Protein AF-0000000069766311 (afdb_homodimer)

Radius of gyration: 28.1 Å; Cα contacts (8 Å, |Δi|>4): 696; chains: 2; bounding box: 109×69×46 Å

Nearest PDB structures (foldseek):
  9bca-assembly2_B  TM=8.579E-01  e=1.450E-07  Homo sapiens
  9bc9-assembly1_A  TM=8.571E-01  e=2.216E-07  Homo sapiens
  8ebm-assembly1_A  TM=8.569E-01  e=2.463E-07  Homo sapiens
  6do3-assembly2_B  TM=7.496E-01  e=7.678E-08  Homo sapiens
  8sge-assembly2_B  TM=7.439E-01  e=4.905E-07  Homo sapiens

Secondary structure (DSSP, 8-state):
-EEETTEEEEE--EETTEE---EEEEETTTTEEEEE--EE-PPPS-BS-EEEEETTEEEEE--EETTEE---EEEEETTTTEEEEE--SS-PPPP-BS-EEEEEEE-------------------------------------------EEEEEEE--B-TTSPBP--EEEEEE-/-EEETTEEEEE--EETTEE---EEEEETTTTEEEE---EE-PPPS-BS-EEEEETTEEEEE--EETTEE---EEEEETTTTEEEEE--SS-PPPP-BS-EEEEEEE-------------------------------------------EEEEEEE--B-TTSPBP--EEEEEE-

Foldseek 3Di:
DEDDPQKDKDAWADDDQDIGGWIWMAGPVVGDIDTDDAAEDGDDGFHQWDWDDDDQKIKIAWGADPVKIGQWMWIARNVRRYIDTDDDDPDGDDGFGPKDKDKDFAQPPPPPPPPPCPVPPPPPVPDPPPDDDDPPPPPPPPPPVVSVTWMKMKIAWGAMPVGRIDGDIDIDTDD/DEDDPQKDKDAWADDDQDIGGWIWMAGPVVRDIDTDDAAEDGDDGFHQWDWDDDDQKIKIAWGADPVKIGQWMWIARNVRRYIDTDDDDPDGDDGFGPKDKDKDFAQPPPPPPPPPCPVPPPVPPDDPPPPDDDPPPPPPPPPPVVSVTWMKMKIAWGAMPVGRIDGDIDIDTDD

Sequence (350 aa):
MVAVGTKLFIHGGLAGDKFYDDLYYIDISDMKWQKLSPSGTAPTGCAAHSAVAVGKHLYVFGGMTPTGALDTMYQYHIEKQHWTLLKFDTFLPAGRLDHSMCIIPWPVMCTSEKEDSNSVDLNCDTEKRDSSDKGVIQGGDSHEESQTDSLLCFVFGGMNTEGEIYNDCIVTVVDMVAVGTKLFIHGGLAGDKFYDDLYYIDISDMKWQKLSPSGTAPTGCAAHSAVAVGKHLYVFGGMTPTGALDTMYQYHIEKQHWTLLKFDTFLPAGRLDHSMCIIPWPVMCTSEKEDSNSVDLNCDTEKRDSSDKGVIQGGDSHEESQTDSLLCFVFGGMNTEGEIYNDCIVTVVD

Structure (mmCIF, N/CA/C/O backbone):
data_AF-0000000069766311-model_v1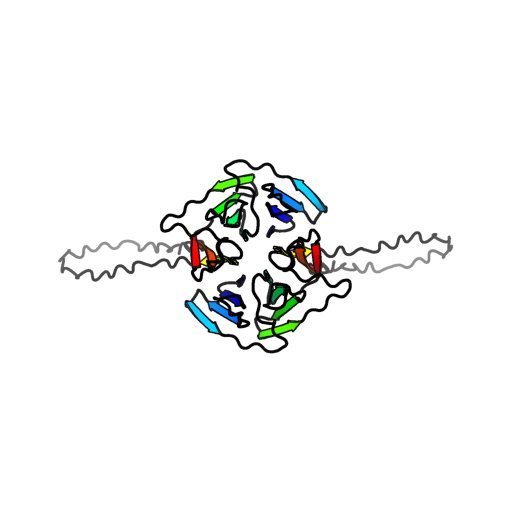
#
loop_
_entity.id
_entity.type
_entity.pdbx_description
1 polymer 'Rab9 effector protein with kelch motifs'
#
loop_
_atom_site.group_PDB
_atom_site.id
_atom_site.type_symbol
_atom_site.label_atom_id
_atom_site.label_alt_id
_atom_site.label_comp_id
_atom_site.label_asym_id
_atom_site.label_entity_id
_atom_site.label_seq_id
_atom_site.pdbx_PDB_ins_code
_atom_site.Cartn_x
_atom_site.Cartn_y
_atom_site.Cartn_z
_atom_site.occupancy
_atom_site.B_iso_or_equiv
_atom_site.auth_seq_id
_atom_site.auth_comp_id
_atom_site.auth_asym_id
_atom_site.auth_atom_id
_atom_site.pdbx_PDB_model_num
ATOM 1 N N . MET A 1 1 ? -3.541 1.42 -6.625 1 97.5 1 MET A N 1
ATOM 2 C CA . MET A 1 1 ? -4.383 2.535 -6.199 1 97.5 1 MET A CA 1
ATOM 3 C C . MET A 1 1 ? -3.756 3.27 -5.02 1 97.5 1 MET A C 1
ATOM 5 O O . MET A 1 1 ? -3.277 2.641 -4.074 1 97.5 1 MET A O 1
ATOM 9 N N . VAL A 1 2 ? -3.766 4.629 -5.074 1 97.75 2 VAL A N 1
ATOM 10 C CA . VAL A 1 2 ? -3.219 5.438 -3.99 1 97.75 2 VAL A CA 1
ATOM 11 C C . VAL A 1 2 ? -4.078 6.684 -3.789 1 97.75 2 VAL A C 1
ATOM 13 O O . VAL A 1 2 ? -4.672 7.199 -4.742 1 97.75 2 VAL A O 1
ATOM 16 N N . ALA A 1 3 ? -4.07 7.113 -2.57 1 97.06 3 ALA A N 1
ATOM 17 C CA . ALA A 1 3 ? -4.805 8.336 -2.23 1 97.06 3 ALA A CA 1
ATOM 18 C C . ALA A 1 3 ? -3.867 9.531 -2.158 1 97.06 3 ALA A C 1
ATOM 20 O O . ALA A 1 3 ? -2.771 9.445 -1.598 1 97.06 3 ALA A O 1
ATOM 21 N N . VAL A 1 4 ? -4.27 10.625 -2.711 1 96.56 4 VAL A N 1
ATOM 22 C CA . VAL A 1 4 ? -3.598 11.922 -2.609 1 96.56 4 VAL A CA 1
ATOM 23 C C . VAL A 1 4 ? -4.633 13.023 -2.377 1 96.56 4 VAL A C 1
ATOM 25 O O . VAL A 1 4 ? -5.348 13.414 -3.301 1 96.56 4 VAL A O 1
ATOM 28 N N . GLY A 1 5 ? -4.629 13.539 -1.126 1 92.81 5 GLY A N 1
ATOM 29 C CA . GLY A 1 5 ? -5.691 14.477 -0.802 1 92.81 5 GLY A CA 1
ATOM 30 C C . GLY A 1 5 ? -7.082 13.883 -0.969 1 92.81 5 GLY A C 1
ATOM 31 O O . GLY A 1 5 ? -7.418 12.891 -0.323 1 92.81 5 GLY A O 1
ATOM 32 N N . THR A 1 6 ? -7.84 14.445 -1.895 1 92.81 6 THR A N 1
ATOM 33 C CA . THR A 1 6 ? -9.195 13.961 -2.127 1 92.81 6 THR A CA 1
ATOM 34 C C . THR A 1 6 ? -9.266 13.133 -3.406 1 92.81 6 THR A C 1
ATOM 36 O O . THR A 1 6 ? -10.359 12.852 -3.912 1 92.81 6 THR A O 1
ATOM 39 N N . LYS A 1 7 ? -8.102 12.797 -3.873 1 96.31 7 LYS A N 1
ATOM 40 C CA . LYS A 1 7 ? -8.086 12.039 -5.121 1 96.31 7 LYS A CA 1
ATOM 41 C C . LYS A 1 7 ? -7.578 10.617 -4.895 1 96.31 7 LYS A C 1
ATOM 43 O O . LYS A 1 7 ? -6.66 10.398 -4.102 1 96.31 7 LYS A O 1
ATOM 48 N N . LEU A 1 8 ? -8.195 9.719 -5.621 1 97.12 8 LEU A N 1
ATOM 49 C CA . LEU A 1 8 ? -7.707 8.352 -5.73 1 97.12 8 LEU A CA 1
ATOM 50 C C . LEU A 1 8 ? -7.141 8.086 -7.121 1 97.12 8 LEU A C 1
ATOM 52 O O . LEU A 1 8 ? -7.844 8.227 -8.125 1 97.12 8 LEU A O 1
ATOM 56 N N . PHE A 1 9 ? -5.852 7.746 -7.176 1 98.38 9 PHE A N 1
ATOM 57 C CA . PHE A 1 9 ? -5.203 7.406 -8.438 1 98.38 9 PHE A CA 1
ATOM 58 C C . PHE A 1 9 ? -5.156 5.898 -8.633 1 98.38 9 PHE A C 1
ATOM 60 O O . PHE A 1 9 ? -4.902 5.152 -7.688 1 98.38 9 PHE A O 1
ATOM 67 N N . ILE A 1 10 ? -5.375 5.461 -9.828 1 97.81 10 ILE A N 1
ATOM 68 C CA . ILE A 1 10 ? -5.316 4.043 -10.164 1 97.81 10 ILE A CA 1
ATOM 69 C C . ILE A 1 10 ? -4.504 3.852 -11.445 1 97.81 10 ILE A C 1
ATOM 71 O O . ILE A 1 10 ? -4.762 4.508 -12.453 1 97.81 10 ILE A O 1
ATOM 75 N N . HIS A 1 11 ? -3.598 3.014 -11.398 1 98.25 11 HIS A N 1
ATOM 76 C CA . HIS A 1 11 ? -2.803 2.672 -12.57 1 98.25 11 HIS A CA 1
ATOM 77 C C . HIS A 1 11 ? -2.842 1.172 -12.852 1 98.25 11 HIS A C 1
ATOM 79 O O . HIS A 1 11 ? -2.641 0.364 -11.938 1 98.25 11 HIS A O 1
ATOM 85 N N . GLY A 1 12 ? -3.107 0.828 -14.094 1 97.62 12 GLY A N 1
ATOM 86 C CA . GLY A 1 12 ? -2.855 -0.518 -14.578 1 97.62 12 GLY A CA 1
ATOM 87 C C . GLY A 1 12 ? -3.803 -1.551 -14 1 97.62 12 GLY A C 1
ATOM 88 O O . GLY A 1 12 ? -4.996 -1.285 -13.836 1 97.62 12 GLY A O 1
ATOM 89 N N . GLY A 1 13 ? -3.273 -2.719 -13.797 1 97.5 13 GLY A N 1
ATOM 90 C CA . GLY A 1 13 ? -4.055 -3.838 -13.297 1 97.5 13 GLY A CA 1
ATOM 91 C C . GLY A 1 13 ? -4.363 -4.875 -14.359 1 97.5 13 GLY A C 1
ATOM 92 O O . GLY A 1 13 ? -3.893 -4.766 -15.492 1 97.5 13 GLY A O 1
ATOM 93 N N . LEU A 1 14 ? -5.078 -5.82 -13.883 1 97.88 14 LEU A N 1
ATOM 94 C CA . LEU A 1 14 ? -5.434 -6.973 -14.703 1 97.88 14 LEU A CA 1
ATOM 95 C C . LEU A 1 14 ? -6.938 -7.223 -14.664 1 97.88 14 LEU A C 1
ATOM 97 O O . LEU A 1 14 ? -7.539 -7.242 -13.586 1 97.88 14 LEU A O 1
ATOM 101 N N . ALA A 1 15 ? -7.508 -7.336 -15.789 1 95.31 15 ALA A N 1
ATOM 102 C CA . ALA A 1 15 ? -8.891 -7.785 -15.953 1 95.31 15 ALA A CA 1
ATOM 103 C C . ALA A 1 15 ? -8.977 -8.914 -16.984 1 95.31 15 ALA A C 1
ATOM 105 O O . ALA A 1 15 ? -8.656 -8.719 -18.156 1 95.31 15 ALA A O 1
ATOM 106 N N . GLY A 1 16 ? -9.492 -10.016 -16.469 1 93.12 16 GLY A N 1
ATOM 107 C CA . GLY A 1 16 ? -9.359 -11.172 -17.344 1 93.12 16 GLY A CA 1
ATOM 108 C C . GLY A 1 16 ? -7.922 -11.484 -17.703 1 93.12 16 GLY A C 1
ATOM 109 O O . GLY A 1 16 ? -7.086 -11.703 -16.828 1 93.12 16 GLY A O 1
ATOM 110 N N . ASP A 1 17 ? -7.66 -11.445 -19 1 93.62 17 ASP A N 1
ATOM 111 C CA . ASP A 1 17 ? -6.297 -11.719 -19.453 1 93.62 17 ASP A CA 1
ATOM 112 C C . ASP A 1 17 ? -5.613 -10.453 -19.953 1 93.62 17 ASP A C 1
ATOM 114 O O . ASP A 1 17 ? -4.547 -10.516 -20.578 1 93.62 17 ASP A O 1
ATOM 118 N N . LYS A 1 18 ? -6.262 -9.352 -19.672 1 96.88 18 LYS A N 1
ATOM 119 C CA . LYS A 1 18 ? -5.746 -8.102 -20.234 1 96.88 18 LYS A CA 1
ATOM 120 C C . LYS A 1 18 ? -5.059 -7.262 -19.156 1 96.88 18 LYS A C 1
ATOM 122 O O . LYS A 1 18 ? -5.637 -7.004 -18.094 1 96.88 18 LYS A O 1
ATOM 127 N N . PHE A 1 19 ? -3.818 -6.824 -19.5 1 97.94 19 PHE A N 1
ATOM 128 C CA . PHE A 1 19 ? -3.076 -5.891 -18.656 1 97.94 19 PHE A CA 1
ATOM 129 C C . PHE A 1 19 ? -3.299 -4.457 -19.125 1 97.94 19 PHE A C 1
ATOM 131 O O . PHE A 1 19 ? -3.209 -4.16 -20.312 1 97.94 19 PHE A O 1
ATOM 138 N N . TYR A 1 20 ? -3.504 -3.559 -18.203 1 97.5 20 TYR A N 1
ATOM 139 C CA . TYR A 1 20 ? -3.766 -2.158 -18.516 1 97.5 20 TYR A CA 1
ATOM 140 C C . TYR A 1 20 ? -2.59 -1.277 -18.109 1 97.5 20 TYR A C 1
ATOM 142 O O . TYR A 1 20 ? -1.843 -1.617 -17.188 1 97.5 20 TYR A O 1
ATOM 150 N N . ASP A 1 21 ? -2.408 -0.201 -18.75 1 97.31 21 ASP A N 1
ATOM 151 C CA . ASP A 1 21 ? -1.331 0.736 -18.453 1 97.31 21 ASP A CA 1
ATOM 152 C C . ASP A 1 21 ? -1.876 2.145 -18.219 1 97.31 21 ASP A C 1
ATOM 154 O O . ASP A 1 21 ? -1.107 3.094 -18.062 1 97.31 21 ASP A O 1
ATOM 158 N N . ASP A 1 22 ? -3.189 2.314 -18.203 1 97.69 22 ASP A N 1
ATOM 159 C CA . ASP A 1 22 ? -3.803 3.635 -18.078 1 97.69 22 ASP A CA 1
ATOM 160 C C . ASP A 1 22 ? -3.684 4.164 -16.656 1 97.69 22 ASP A C 1
ATOM 162 O O . ASP A 1 22 ? -3.488 3.391 -15.719 1 97.69 22 ASP A O 1
ATOM 166 N N . LEU A 1 23 ? -3.725 5.461 -16.578 1 98.5 23 LEU A N 1
ATOM 167 C CA . LEU A 1 23 ? -3.764 6.188 -15.32 1 98.5 23 LEU A CA 1
ATOM 168 C C . LEU A 1 23 ? -5.039 7.016 -15.211 1 98.5 23 LEU A C 1
ATOM 170 O O . LEU A 1 23 ? -5.355 7.801 -16.109 1 98.5 23 LEU A O 1
ATOM 174 N N . TYR A 1 24 ? -5.754 6.777 -14.133 1 98.19 24 TYR A N 1
ATOM 175 C CA . TYR A 1 24 ? -6.98 7.512 -13.828 1 98.19 24 TYR A CA 1
ATOM 176 C C . TYR A 1 24 ? -6.902 8.148 -12.445 1 98.19 24 TYR A C 1
ATOM 178 O O . TYR A 1 24 ? -6.129 7.707 -11.594 1 98.19 24 TYR A O 1
ATOM 186 N N . TYR A 1 25 ? -7.629 9.109 -12.281 1 97.69 25 TYR A N 1
ATOM 187 C CA . TYR A 1 25 ? -7.973 9.461 -10.906 1 97.69 25 TYR A CA 1
ATOM 188 C C . TYR A 1 25 ? -9.453 9.805 -10.781 1 97.69 25 TYR A C 1
ATOM 190 O O . TYR A 1 25 ? -10.109 10.117 -11.781 1 97.69 25 TYR A O 1
ATOM 198 N N . ILE A 1 26 ? -9.984 9.664 -9.594 1 96.62 26 ILE A N 1
ATOM 199 C CA . ILE A 1 26 ? -11.297 10.18 -9.234 1 96.62 26 ILE A CA 1
ATOM 200 C C . ILE A 1 26 ? -11.172 11.141 -8.055 1 96.62 26 ILE A C 1
ATOM 202 O O . ILE A 1 26 ? -10.438 10.875 -7.102 1 96.62 26 ILE A O 1
ATOM 206 N N . ASP A 1 27 ? -11.812 12.32 -8.18 1 94.94 27 ASP A N 1
ATOM 207 C CA . ASP A 1 27 ? -11.906 13.266 -7.066 1 94.94 27 ASP A CA 1
ATOM 208 C C . ASP A 1 27 ? -13.188 13.039 -6.266 1 94.94 27 ASP A C 1
ATOM 210 O O . ASP A 1 27 ? -14.289 13.109 -6.816 1 94.94 27 ASP A O 1
ATOM 214 N N . ILE A 1 28 ? -13.039 12.789 -5.047 1 90.38 28 ILE A N 1
ATOM 215 C CA . ILE A 1 28 ? -14.203 12.414 -4.25 1 90.38 28 ILE A CA 1
ATOM 216 C C . ILE A 1 28 ? -15.109 13.625 -4.051 1 90.38 28 ILE A C 1
ATOM 218 O O . ILE A 1 28 ? -16.25 13.492 -3.623 1 90.38 28 ILE A O 1
ATOM 222 N N . SER A 1 29 ? -14.633 14.828 -4.312 1 90.38 29 SER A N 1
ATOM 223 C CA . SER A 1 29 ? -15.438 16.031 -4.188 1 90.38 29 SER A CA 1
ATOM 224 C C . SER A 1 29 ? -16.562 16.062 -5.215 1 90.38 29 SER A C 1
ATOM 226 O O . SER A 1 29 ? -17.672 16.531 -4.926 1 90.38 29 SER A O 1
ATOM 228 N N . ASP A 1 30 ? -16.297 15.461 -6.383 1 92.31 30 ASP A N 1
ATOM 229 C CA . ASP A 1 30 ? -17.328 15.484 -7.41 1 92.31 30 ASP A CA 1
ATOM 230 C C . ASP A 1 30 ? -17.578 14.094 -7.98 1 92.31 30 ASP A C 1
ATOM 232 O O . ASP A 1 30 ? -18.469 13.898 -8.812 1 92.31 30 ASP A O 1
ATOM 236 N N . MET A 1 31 ? -16.797 13.188 -7.625 1 91.62 31 MET A N 1
ATOM 237 C CA . MET A 1 31 ? -16.953 11.773 -7.953 1 91.62 31 MET A CA 1
ATOM 238 C C . MET A 1 31 ? -16.828 11.547 -9.453 1 91.62 31 MET A C 1
ATOM 240 O O . MET A 1 31 ? -17.547 10.719 -10.023 1 91.62 31 MET A O 1
ATOM 244 N N . LYS A 1 32 ? -16.016 12.25 -10.086 1 95.25 32 LYS A N 1
ATOM 245 C CA . LYS A 1 32 ? -15.789 12.094 -11.523 1 95.25 32 LYS A CA 1
ATOM 246 C C . LYS A 1 32 ? -14.43 11.461 -11.797 1 95.25 32 LYS A C 1
ATOM 248 O O . LYS A 1 32 ? -13.43 11.852 -11.195 1 95.25 32 LYS A O 1
ATOM 253 N N . TRP A 1 33 ? -14.516 10.578 -12.719 1 96.12 33 TRP A N 1
ATOM 254 C CA . TRP A 1 33 ? -13.297 9.922 -13.172 1 96.12 33 TRP A CA 1
ATOM 255 C C . TRP A 1 33 ? -12.609 10.75 -14.258 1 96.12 33 TRP A C 1
ATOM 257 O O . TRP A 1 33 ? -13.273 11.297 -15.141 1 96.12 33 TRP A O 1
ATOM 267 N N . GLN A 1 34 ? -11.352 10.766 -14.172 1 97.75 34 GLN A N 1
ATOM 268 C CA . GLN A 1 34 ? -10.531 11.398 -15.195 1 97.75 34 GLN A CA 1
ATOM 269 C C . GLN A 1 34 ? -9.453 10.438 -15.703 1 97.75 34 GLN A C 1
ATOM 271 O O . GLN A 1 34 ? -8.703 9.867 -14.906 1 97.75 34 GLN A O 1
ATOM 276 N N . LYS A 1 35 ? -9.453 10.273 -16.969 1 97.88 35 LYS A N 1
ATOM 277 C CA . LYS A 1 35 ? -8.328 9.578 -17.594 1 97.88 35 LYS A CA 1
ATOM 278 C C . LYS A 1 35 ? -7.184 10.539 -17.906 1 97.88 35 LYS A C 1
ATOM 280 O O . LYS A 1 35 ? -7.383 11.555 -18.562 1 97.88 35 LYS A O 1
ATOM 285 N N . LEU A 1 36 ? -6 10.195 -17.484 1 98.12 36 LEU A N 1
ATOM 286 C CA . LEU A 1 36 ? -4.855 11.078 -17.688 1 98.12 36 LEU A CA 1
ATOM 287 C C . LEU A 1 36 ? -4.039 10.641 -18.891 1 98.12 36 LEU A C 1
ATOM 289 O O . LEU A 1 36 ? -4.059 9.469 -19.266 1 98.12 36 LEU A O 1
ATOM 293 N N . SER A 1 37 ? -3.406 11.625 -19.484 1 97.81 37 SER A N 1
ATOM 294 C CA . SER A 1 37 ? -2.475 11.391 -20.578 1 97.81 37 SER A CA 1
ATOM 295 C C . SER A 1 37 ? -1.119 12.031 -20.297 1 97.81 37 SER A C 1
ATOM 297 O O . SER A 1 37 ? -0.741 13 -20.953 1 97.81 37 SER A O 1
ATOM 299 N N . PRO A 1 38 ? -0.462 11.438 -19.406 1 98.25 38 PRO A N 1
ATOM 300 C CA . PRO A 1 38 ? 0.796 12.062 -18.984 1 98.25 38 PRO A CA 1
ATOM 301 C C . PRO A 1 38 ? 1.877 11.992 -20.062 1 98.25 38 PRO A C 1
ATOM 303 O O . PRO A 1 38 ? 1.847 11.102 -20.906 1 98.25 38 PRO A O 1
ATOM 306 N N . SER A 1 39 ? 2.779 12.906 -19.969 1 98.56 39 SER A N 1
ATOM 307 C CA . SER A 1 39 ? 3.988 12.852 -20.781 1 98.56 39 SER A CA 1
ATOM 308 C C . SER A 1 39 ? 5.062 11.992 -20.125 1 98.56 39 SER A C 1
ATOM 310 O O . SER A 1 39 ? 4.883 11.531 -18.984 1 98.56 39 SER A O 1
ATOM 312 N N . GLY A 1 40 ? 6.152 11.742 -20.938 1 98.31 40 GLY A N 1
ATOM 313 C CA . GLY A 1 40 ? 7.289 11.008 -20.406 1 98.31 40 GLY A CA 1
ATOM 314 C C . GLY A 1 40 ? 7.223 9.516 -20.688 1 98.31 40 GLY A C 1
ATOM 315 O O . GLY A 1 40 ? 6.566 9.086 -21.625 1 98.31 40 GLY A O 1
ATOM 316 N N . THR A 1 41 ? 7.969 8.781 -19.906 1 96.69 41 THR A N 1
ATOM 317 C CA . THR A 1 41 ? 8.062 7.332 -20.047 1 96.69 41 THR A CA 1
ATOM 318 C C . THR A 1 41 ? 7.109 6.625 -19.094 1 96.69 41 THR A C 1
ATOM 320 O O . THR A 1 41 ? 7.438 6.422 -17.922 1 96.69 41 THR A O 1
ATOM 323 N N . ALA A 1 42 ? 6.012 6.215 -19.609 1 96.38 42 ALA A N 1
ATOM 324 C CA . ALA A 1 42 ? 5 5.586 -18.766 1 96.38 42 ALA A CA 1
ATOM 325 C C . ALA A 1 42 ? 5.359 4.129 -18.469 1 96.38 42 ALA A C 1
ATOM 327 O O . ALA A 1 42 ? 5.992 3.461 -19.281 1 96.38 42 ALA A O 1
ATOM 328 N N . PRO A 1 43 ? 4.934 3.625 -17.328 1 97.19 43 PRO A N 1
ATOM 329 C CA . PRO A 1 43 ? 5.137 2.201 -17.047 1 97.19 43 PRO A CA 1
ATOM 330 C C . PRO A 1 43 ? 4.398 1.298 -18.031 1 97.19 43 PRO A C 1
ATOM 332 O O . PRO A 1 43 ? 3.32 1.655 -18.516 1 97.19 43 PRO A O 1
ATOM 335 N N . THR A 1 44 ? 4.949 0.175 -18.328 1 96.5 44 THR A N 1
ATOM 336 C CA . THR A 1 44 ? 4.258 -0.851 -19.094 1 96.5 44 THR A CA 1
ATOM 337 C C . THR A 1 44 ? 3.031 -1.358 -18.344 1 96.5 44 THR A C 1
ATOM 339 O O . THR A 1 44 ? 2.979 -1.29 -17.109 1 96.5 44 THR A O 1
ATOM 342 N N . GLY A 1 45 ? 2.012 -1.797 -19.125 1 97.75 45 GLY A N 1
ATOM 343 C CA . GLY A 1 45 ? 0.856 -2.408 -18.484 1 97.75 45 GLY A CA 1
ATOM 344 C C . GLY A 1 45 ? 1.212 -3.609 -17.625 1 97.75 45 GLY A C 1
ATOM 345 O O . GLY A 1 45 ? 1.851 -4.551 -18.109 1 97.75 45 GLY A O 1
ATOM 346 N N . CYS A 1 46 ? 0.772 -3.617 -16.359 1 98.44 46 CYS A N 1
ATOM 347 C CA . CYS A 1 46 ? 1.185 -4.664 -15.43 1 98.44 46 CYS A CA 1
ATOM 348 C C . CYS A 1 46 ? 0.168 -4.828 -14.305 1 98.44 46 CYS A C 1
ATOM 350 O O . CYS A 1 46 ? -0.797 -4.066 -14.219 1 98.44 46 CYS A O 1
ATOM 352 N N . ALA A 1 47 ? 0.325 -5.848 -13.508 1 97.81 47 ALA A N 1
ATOM 353 C CA . ALA A 1 47 ? -0.464 -6.141 -12.312 1 97.81 47 ALA A CA 1
ATOM 354 C C . ALA A 1 47 ? 0.434 -6.527 -11.141 1 97.81 47 ALA A C 1
ATOM 356 O O . ALA A 1 47 ? 1.618 -6.82 -11.328 1 97.81 47 ALA A O 1
ATOM 357 N N . ALA A 1 48 ? -0.153 -6.438 -9.984 1 97.75 48 ALA A N 1
ATOM 358 C CA . ALA A 1 48 ? 0.527 -6.844 -8.758 1 97.75 48 ALA A CA 1
ATOM 359 C C . ALA A 1 48 ? 1.75 -5.969 -8.492 1 97.75 48 ALA A C 1
ATOM 361 O O . ALA A 1 48 ? 2.74 -6.434 -7.918 1 97.75 48 ALA A O 1
ATOM 362 N N . HIS A 1 49 ? 1.761 -4.734 -9.023 1 98.56 49 HIS A N 1
ATOM 363 C CA . HIS A 1 49 ? 2.771 -3.744 -8.68 1 98.56 49 HIS A CA 1
ATOM 364 C C . HIS A 1 49 ? 2.369 -2.961 -7.434 1 98.56 49 HIS A C 1
ATOM 366 O O . HIS A 1 49 ? 1.227 -3.051 -6.98 1 98.56 49 HIS A O 1
ATOM 372 N N . SER A 1 50 ? 3.287 -2.27 -6.891 1 98.19 50 SER A N 1
ATOM 373 C CA . SER A 1 50 ? 3.002 -1.403 -5.75 1 98.19 50 SER A CA 1
ATOM 374 C C . SER A 1 50 ? 3.053 0.068 -6.148 1 98.19 50 SER A C 1
ATOM 376 O O . SER A 1 50 ? 3.709 0.43 -7.125 1 98.19 50 SER A O 1
ATOM 378 N N . ALA A 1 51 ? 2.379 0.827 -5.387 1 98.38 51 ALA A N 1
ATOM 379 C CA . ALA A 1 51 ? 2.387 2.275 -5.566 1 98.38 51 ALA A CA 1
ATOM 380 C C . ALA A 1 51 ? 2.311 2.998 -4.223 1 98.38 51 ALA A C 1
ATOM 382 O O . ALA A 1 51 ? 1.654 2.521 -3.293 1 98.38 51 ALA A O 1
ATOM 383 N N . VAL A 1 52 ? 3.01 4.098 -4.133 1 97.88 52 VAL A N 1
ATOM 384 C CA . VAL A 1 52 ? 2.955 4.973 -2.967 1 97.88 52 VAL A CA 1
ATOM 385 C C . VAL A 1 52 ? 2.977 6.434 -3.418 1 97.88 52 VAL A C 1
ATOM 387 O O . VAL A 1 52 ? 3.494 6.75 -4.492 1 97.88 52 VAL A O 1
ATOM 390 N N . ALA A 1 53 ? 2.395 7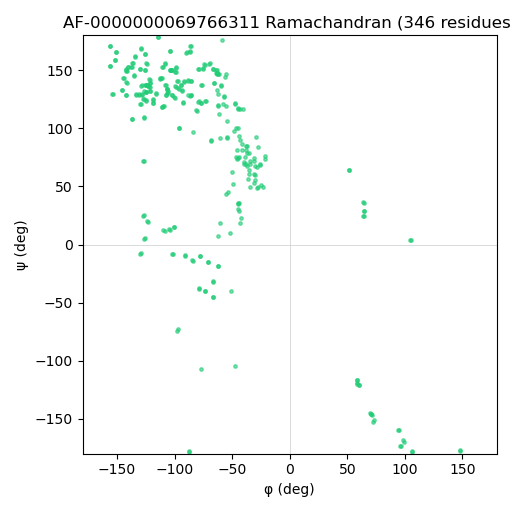.277 -2.604 1 97.25 53 ALA A N 1
ATOM 391 C CA . ALA A 1 53 ? 2.379 8.711 -2.896 1 97.25 53 ALA A CA 1
ATOM 392 C C . ALA A 1 53 ? 3.035 9.508 -1.772 1 97.25 53 ALA A C 1
ATOM 394 O O . ALA A 1 53 ? 2.896 9.156 -0.596 1 97.25 53 ALA A O 1
ATOM 395 N N . VAL A 1 54 ? 3.736 10.508 -2.207 1 95.69 54 VAL A N 1
ATOM 396 C CA . VAL A 1 54 ? 4.305 11.453 -1.25 1 95.69 54 VAL A CA 1
ATOM 397 C C . VAL A 1 54 ? 4.5 12.812 -1.918 1 95.69 54 VAL A C 1
ATOM 399 O O . VAL A 1 54 ? 5.066 12.898 -3.012 1 95.69 54 VAL A O 1
ATOM 402 N N . GLY A 1 55 ? 3.982 13.836 -1.221 1 93.75 55 GLY A N 1
ATOM 403 C CA . GLY A 1 55 ? 4.09 15.164 -1.8 1 93.75 55 GLY A CA 1
ATOM 404 C C . GLY A 1 55 ? 3.404 15.289 -3.146 1 93.75 55 GLY A C 1
ATOM 405 O O . GLY A 1 55 ? 2.209 15.008 -3.268 1 93.75 55 GLY A O 1
ATOM 406 N N . LYS A 1 56 ? 4.188 15.648 -4.145 1 96.81 56 LYS A N 1
ATOM 407 C CA . LYS A 1 56 ? 3.631 15.875 -5.477 1 96.81 56 LYS A CA 1
ATOM 408 C C . LYS A 1 56 ? 3.875 14.68 -6.387 1 96.81 56 LYS A C 1
ATOM 410 O O . LYS A 1 56 ? 3.754 14.781 -7.609 1 96.81 56 LYS A O 1
ATOM 415 N N . HIS A 1 57 ? 4.238 13.555 -5.738 1 98.06 57 HIS A N 1
ATOM 416 C CA . HIS A 1 57 ? 4.652 12.453 -6.602 1 98.06 57 HIS A CA 1
ATOM 417 C C . HIS A 1 57 ? 3.939 11.164 -6.223 1 98.06 57 HIS A C 1
ATOM 419 O O . HIS A 1 57 ? 3.592 10.961 -5.059 1 98.06 57 HIS A O 1
ATOM 425 N N . LEU A 1 58 ? 3.783 10.344 -7.246 1 98.19 58 LEU A N 1
ATOM 426 C CA . LEU A 1 58 ? 3.488 8.922 -7.113 1 98.19 58 LEU A CA 1
ATOM 427 C C . LEU A 1 58 ? 4.676 8.078 -7.559 1 98.19 58 LEU A C 1
ATOM 429 O O . LEU A 1 58 ? 5.34 8.406 -8.547 1 98.19 58 LEU A O 1
ATOM 433 N N . TYR A 1 59 ? 4.891 7.008 -6.895 1 98.25 59 TYR A N 1
ATOM 434 C CA . TYR A 1 59 ? 5.914 6.043 -7.285 1 98.25 59 TYR A CA 1
ATOM 435 C C . TYR A 1 59 ? 5.301 4.664 -7.516 1 98.25 59 TYR A C 1
ATOM 437 O O . TYR A 1 59 ? 4.469 4.211 -6.727 1 98.25 59 TYR A O 1
ATOM 445 N N . VAL A 1 60 ? 5.699 4.043 -8.57 1 98.44 60 VAL A N 1
ATOM 446 C CA . VAL A 1 60 ? 5.246 2.701 -8.922 1 98.44 60 VAL A CA 1
ATOM 447 C C . VAL A 1 60 ? 6.449 1.777 -9.094 1 98.44 60 VAL A C 1
ATOM 449 O O . VAL A 1 60 ? 7.441 2.152 -9.727 1 98.44 60 VAL A O 1
ATOM 452 N N . PHE A 1 61 ? 6.367 0.589 -8.594 1 98.12 61 PHE A N 1
ATOM 453 C CA . PHE A 1 61 ? 7.465 -0.358 -8.727 1 98.12 61 PHE A CA 1
ATOM 454 C C . PHE A 1 61 ? 6.941 -1.771 -8.953 1 98.12 61 PHE A C 1
ATOM 456 O O . PHE A 1 61 ? 5.973 -2.186 -8.312 1 98.12 61 PHE A O 1
ATOM 463 N N . GLY A 1 62 ? 7.609 -2.469 -9.828 1 98.38 62 GLY A N 1
ATOM 464 C CA . GLY A 1 62 ? 7.438 -3.906 -9.969 1 98.38 62 GLY A CA 1
ATOM 465 C C . GLY A 1 62 ? 6.121 -4.289 -10.617 1 98.38 62 GLY A C 1
ATOM 466 O O . GLY A 1 62 ? 5.598 -3.549 -11.453 1 98.38 62 GLY A O 1
ATOM 467 N N . GLY A 1 63 ? 5.672 -5.516 -10.242 1 98.44 63 GLY A N 1
ATOM 468 C CA . GLY A 1 63 ? 4.516 -6.133 -10.875 1 98.44 63 GLY A CA 1
ATOM 469 C C . GLY A 1 63 ? 4.891 -7.156 -11.93 1 98.44 63 GLY A C 1
ATOM 470 O O . GLY A 1 63 ? 6.043 -7.598 -11.992 1 98.44 63 GLY A O 1
ATOM 471 N N . MET A 1 64 ? 3.895 -7.543 -12.633 1 98.38 64 MET A N 1
ATOM 472 C CA . MET A 1 64 ? 4.156 -8.57 -13.641 1 98.38 64 MET A CA 1
ATOM 473 C C . MET A 1 64 ? 3.439 -8.25 -14.945 1 98.38 64 MET A C 1
ATOM 475 O O . MET A 1 64 ? 2.398 -7.586 -14.938 1 98.38 64 MET A O 1
ATOM 479 N N . THR A 1 65 ? 4.012 -8.727 -15.969 1 97.94 65 THR A N 1
ATOM 480 C CA . THR A 1 65 ? 3.422 -8.82 -17.297 1 97.94 65 THR A CA 1
ATOM 481 C C . THR A 1 65 ? 3.225 -10.281 -17.703 1 97.94 65 THR A C 1
ATOM 483 O O . THR A 1 65 ? 3.59 -11.195 -16.953 1 97.94 65 THR A O 1
ATOM 486 N N . PRO A 1 66 ? 2.67 -10.453 -18.891 1 96 66 PRO A N 1
ATOM 487 C CA . PRO A 1 66 ? 2.578 -11.844 -19.344 1 96 66 PRO A CA 1
ATOM 488 C C . PRO A 1 66 ? 3.945 -12.5 -19.5 1 96 66 PRO A C 1
ATOM 490 O O . PRO A 1 66 ? 4.051 -13.727 -19.469 1 96 66 PRO A O 1
ATOM 493 N N . THR A 1 67 ? 4.961 -11.664 -19.578 1 96.88 67 THR A N 1
ATOM 494 C CA . THR A 1 67 ? 6.27 -12.219 -19.906 1 96.88 67 THR A CA 1
ATOM 495 C C . THR A 1 67 ? 7.125 -12.336 -18.641 1 96.88 67 THR A C 1
ATOM 497 O O . THR A 1 67 ? 8.234 -12.875 -18.688 1 96.88 67 THR A O 1
ATOM 500 N N . GLY A 1 68 ? 6.695 -11.828 -17.562 1 97.62 68 GLY A N 1
ATOM 501 C CA . GLY A 1 68 ? 7.469 -11.992 -16.344 1 97.62 68 GLY A CA 1
ATOM 502 C C . GLY A 1 68 ? 7.344 -10.812 -15.391 1 97.62 68 GLY A C 1
ATOM 503 O O . GLY A 1 68 ? 6.586 -9.883 -15.648 1 97.62 68 GLY A O 1
ATOM 504 N N . ALA A 1 69 ? 8.094 -10.914 -14.273 1 98.5 69 ALA A N 1
ATOM 505 C CA . ALA A 1 69 ? 8.078 -9.875 -13.25 1 98.5 69 ALA A CA 1
ATOM 506 C C . ALA A 1 69 ? 8.883 -8.656 -13.695 1 98.5 69 ALA A C 1
ATOM 508 O O . ALA A 1 69 ? 9.875 -8.789 -14.414 1 98.5 69 ALA A O 1
ATOM 509 N N . LEU A 1 70 ? 8.531 -7.5 -13.219 1 98.25 70 LEU A N 1
ATOM 510 C CA . LEU A 1 70 ? 9.18 -6.242 -13.578 1 98.25 70 LEU A CA 1
ATOM 511 C C . LEU A 1 70 ? 10.117 -5.781 -12.461 1 98.25 70 LEU A C 1
ATOM 513 O O . LEU A 1 70 ? 9.828 -5.973 -11.281 1 98.25 70 LEU A O 1
ATOM 517 N N . ASP A 1 71 ? 11.188 -5.07 -12.828 1 97.06 71 ASP A N 1
ATOM 518 C CA . ASP A 1 71 ? 12.164 -4.551 -11.875 1 97.06 71 ASP A CA 1
ATOM 519 C C . ASP A 1 71 ? 12.305 -3.035 -12 1 97.06 71 ASP A C 1
ATOM 521 O O . ASP A 1 71 ? 13.312 -2.461 -11.57 1 97.06 71 ASP A O 1
ATOM 525 N N . THR A 1 72 ? 11.352 -2.416 -12.57 1 96.69 72 THR A N 1
ATOM 526 C CA . THR A 1 72 ? 11.445 -0.994 -12.875 1 96.69 72 THR A CA 1
ATOM 527 C C . THR A 1 72 ? 10.664 -0.167 -11.859 1 96.69 72 THR A C 1
ATOM 529 O O . THR A 1 72 ? 9.633 -0.616 -11.352 1 96.69 72 THR A O 1
ATOM 532 N N . MET A 1 73 ? 11.18 1.072 -11.656 1 97.12 73 MET A N 1
ATOM 533 C CA . MET A 1 73 ? 10.523 2.064 -10.812 1 97.12 73 MET A CA 1
ATOM 534 C C . MET A 1 73 ? 10.242 3.346 -11.594 1 97.12 73 MET A C 1
ATOM 536 O O . MET A 1 73 ? 11.102 3.814 -12.344 1 97.12 73 MET A O 1
ATOM 540 N N . TYR A 1 74 ? 9.047 3.902 -11.406 1 98.06 74 TYR A N 1
ATOM 541 C CA . TYR A 1 74 ? 8.648 5.133 -12.078 1 98.06 74 TYR A CA 1
ATOM 542 C C . TYR A 1 74 ? 8.18 6.176 -11.07 1 98.06 74 TYR A C 1
ATOM 544 O O . TYR A 1 74 ? 7.66 5.832 -10.008 1 98.06 74 TYR A O 1
ATOM 552 N N . GLN A 1 75 ? 8.375 7.391 -11.414 1 98.25 75 GLN A N 1
ATOM 553 C CA . GLN A 1 75 ? 7.848 8.547 -10.695 1 98.25 75 GLN A CA 1
ATOM 554 C C . GLN A 1 75 ? 6.859 9.328 -11.562 1 98.25 75 GLN A C 1
ATOM 556 O O . GLN A 1 75 ? 7.129 9.594 -12.734 1 98.25 75 GLN A O 1
ATOM 561 N N . TYR A 1 76 ? 5.75 9.594 -11 1 98.69 76 TYR A N 1
ATOM 562 C CA . TYR A 1 76 ? 4.762 10.445 -11.648 1 98.69 76 TYR A CA 1
ATOM 563 C C . TYR A 1 76 ? 4.625 11.773 -10.922 1 98.69 76 TYR A C 1
ATOM 565 O O . TYR A 1 76 ? 4.277 11.805 -9.742 1 98.69 76 TYR A O 1
ATOM 573 N N . HIS A 1 77 ? 4.93 12.883 -11.609 1 98.69 77 HIS A N 1
ATOM 574 C CA . HIS A 1 77 ? 4.668 14.219 -11.07 1 98.69 77 HIS A CA 1
ATOM 575 C C . HIS A 1 77 ? 3.213 14.617 -11.289 1 98.69 77 HIS A C 1
ATOM 577 O O . HIS A 1 77 ? 2.797 14.883 -12.414 1 98.69 77 HIS A O 1
ATOM 583 N N . ILE A 1 78 ? 2.506 14.781 -10.289 1 98.19 78 ILE A N 1
ATOM 584 C CA . ILE A 1 78 ? 1.054 14.922 -10.336 1 98.19 78 ILE A CA 1
ATOM 585 C C . ILE A 1 78 ? 0.685 16.219 -11.047 1 98.19 78 ILE A C 1
ATOM 587 O O . ILE A 1 78 ? -0.16 16.234 -11.945 1 98.19 78 ILE A O 1
ATOM 591 N N . GLU A 1 79 ? 1.331 17.328 -10.734 1 97.75 79 GLU A N 1
ATOM 592 C CA . GLU A 1 79 ? 0.989 18.625 -11.305 1 97.75 79 GLU A CA 1
ATOM 593 C C . GLU A 1 79 ? 1.446 18.734 -12.758 1 97.75 79 GLU A C 1
ATOM 595 O O . GLU A 1 79 ? 0.709 19.219 -13.609 1 97.75 79 GLU A O 1
ATOM 600 N N . LYS A 1 80 ? 2.594 18.219 -12.992 1 98.38 80 LYS A N 1
ATOM 601 C CA . LYS A 1 80 ? 3.152 18.312 -14.336 1 98.38 80 LYS A CA 1
ATOM 602 C C . LYS A 1 80 ? 2.629 17.203 -15.234 1 98.38 80 LYS A C 1
ATOM 604 O O . LYS A 1 80 ? 2.795 17.25 -16.453 1 98.38 80 LYS A O 1
ATOM 609 N N . GLN A 1 81 ? 2.043 16.234 -14.625 1 98.44 81 GLN A N 1
ATOM 610 C CA . GLN A 1 81 ? 1.552 15.062 -15.352 1 98.44 81 GLN A CA 1
ATOM 611 C C . GLN A 1 81 ? 2.643 14.461 -16.234 1 98.44 81 GLN A C 1
ATOM 613 O O . GLN A 1 81 ? 2.479 14.367 -17.453 1 98.44 81 GLN A O 1
ATOM 618 N N . HIS A 1 82 ? 3.656 13.992 -15.547 1 98.81 82 HIS A N 1
ATOM 619 C CA . HIS A 1 82 ? 4.836 13.5 -16.25 1 98.81 82 HIS A CA 1
ATOM 620 C C . HIS A 1 82 ? 5.418 12.273 -15.547 1 98.81 82 HIS A C 1
ATOM 622 O O . HIS A 1 82 ? 5.668 12.305 -14.344 1 98.81 82 HIS A O 1
ATOM 628 N N . TRP A 1 83 ? 5.621 11.227 -16.375 1 98.69 83 TRP A N 1
ATOM 629 C CA . TRP A 1 83 ? 6.258 10.008 -15.883 1 98.69 83 TRP A CA 1
ATOM 630 C C . TRP A 1 83 ? 7.77 10.062 -16.094 1 98.69 83 TRP A C 1
ATOM 632 O O . TRP A 1 83 ? 8.242 10.492 -17.141 1 98.69 83 TRP A O 1
ATOM 642 N N . THR A 1 84 ? 8.484 9.594 -15.148 1 98.19 84 THR A N 1
ATOM 643 C CA . THR A 1 84 ? 9.93 9.438 -15.25 1 98.19 84 THR A CA 1
ATOM 644 C C . THR A 1 84 ? 10.359 8.039 -14.812 1 98.19 84 THR A C 1
ATOM 646 O O . THR A 1 84 ? 9.961 7.57 -13.742 1 98.19 84 THR A O 1
ATOM 649 N N . LEU A 1 85 ? 11.133 7.438 -15.68 1 97.44 85 LEU A N 1
ATOM 650 C CA . LEU A 1 85 ? 11.781 6.191 -15.273 1 97.44 85 LEU A CA 1
ATOM 651 C C . LEU A 1 85 ? 12.969 6.469 -14.359 1 97.44 85 LEU A C 1
ATOM 653 O O . LEU A 1 85 ? 13.883 7.199 -14.727 1 97.44 85 LEU A O 1
ATOM 657 N N . LEU A 1 86 ? 12.883 5.871 -13.148 1 94.81 86 LEU A N 1
ATOM 658 C CA . LEU A 1 86 ? 13.961 6.09 -12.195 1 94.81 86 LEU A CA 1
ATOM 659 C C . LEU A 1 86 ? 15.062 5.051 -12.375 1 94.81 86 LEU A C 1
ATOM 661 O O . LEU A 1 86 ? 14.781 3.871 -12.594 1 94.81 86 LEU A O 1
ATOM 665 N N . LYS A 1 87 ? 16.266 5.488 -12.25 1 89.94 87 LYS A N 1
ATOM 666 C CA . LYS A 1 87 ? 17.422 4.594 -12.375 1 89.94 87 LYS A CA 1
ATOM 667 C C . LYS A 1 87 ? 18.047 4.312 -11.008 1 89.94 87 LYS A C 1
ATOM 669 O O . LYS A 1 87 ? 18.203 5.223 -10.195 1 89.94 87 LYS A O 1
ATOM 674 N N . PHE A 1 88 ? 18.297 3.084 -10.758 1 84.75 88 PHE A N 1
ATOM 675 C CA . PHE A 1 88 ? 19 2.686 -9.539 1 84.75 88 PHE A CA 1
ATOM 676 C C . PHE A 1 88 ? 20.516 2.74 -9.734 1 84.75 88 PHE A C 1
ATOM 678 O O . PHE A 1 88 ? 21.031 2.225 -10.727 1 84.75 88 PHE A O 1
ATOM 685 N N . ASP A 1 89 ? 21.266 3.412 -8.867 1 79 89 ASP A N 1
ATOM 686 C CA . ASP A 1 89 ? 22.703 3.635 -9.031 1 79 89 ASP A CA 1
ATOM 687 C C . ASP A 1 89 ? 23.5 2.395 -8.633 1 79 89 ASP A C 1
ATOM 689 O O . ASP A 1 89 ? 24.562 2.137 -9.18 1 79 89 ASP A O 1
ATOM 693 N N . THR A 1 90 ? 23.078 1.727 -7.617 1 75.88 90 THR A N 1
ATOM 694 C CA . THR A 1 90 ? 23.922 0.662 -7.094 1 75.88 90 THR A CA 1
ATOM 695 C C . THR A 1 90 ? 23.484 -0.694 -7.645 1 75.88 90 THR A C 1
ATOM 697 O O . THR A 1 90 ? 24.234 -1.325 -8.406 1 75.88 90 THR A O 1
ATOM 700 N N . PHE A 1 91 ? 22.469 -1.193 -7.254 1 84.62 91 PHE A N 1
ATOM 701 C CA . PHE A 1 91 ? 22.031 -2.521 -7.68 1 84.62 91 PHE A CA 1
ATOM 702 C C . PHE A 1 91 ? 20.594 -2.5 -8.156 1 84.62 91 PHE A C 1
ATOM 704 O O . PHE A 1 91 ? 19.75 -1.827 -7.562 1 84.62 91 PHE A O 1
ATOM 711 N N . LEU A 1 92 ? 20.484 -3.219 -9.289 1 84.19 92 LEU A N 1
ATOM 712 C CA . LEU A 1 92 ? 19.125 -3.396 -9.812 1 84.19 92 LEU A CA 1
ATOM 713 C C . LEU A 1 92 ? 18.391 -4.492 -9.055 1 84.19 92 LEU A C 1
ATOM 715 O O . LEU A 1 92 ? 18.859 -5.641 -9.008 1 84.19 92 LEU A O 1
ATOM 719 N N . PRO A 1 93 ? 17.312 -4.156 -8.5 1 91.38 93 PRO A N 1
ATOM 720 C CA . PRO A 1 93 ? 16.562 -5.215 -7.832 1 91.38 93 PRO A CA 1
ATOM 721 C C . PRO A 1 93 ? 16 -6.25 -8.812 1 91.38 93 PRO A C 1
ATOM 723 O O . PRO A 1 93 ? 15.758 -5.934 -9.977 1 91.38 93 PRO A O 1
ATOM 726 N N . ALA A 1 94 ? 15.852 -7.441 -8.383 1 95.5 94 ALA A N 1
ATOM 727 C CA . ALA A 1 94 ? 15.156 -8.445 -9.18 1 95.5 94 ALA A CA 1
ATOM 728 C C . ALA A 1 94 ? 13.711 -8.039 -9.445 1 95.5 94 ALA A C 1
ATOM 730 O O . ALA A 1 94 ? 13.086 -7.383 -8.617 1 95.5 94 ALA A O 1
ATOM 731 N N . GLY A 1 95 ? 13.234 -8.445 -10.641 1 97.75 95 GLY A N 1
ATOM 732 C CA . GLY A 1 95 ? 11.805 -8.281 -10.867 1 97.75 95 GLY A CA 1
ATOM 733 C C . GLY A 1 95 ? 10.953 -9.031 -9.859 1 97.75 95 GLY A C 1
ATOM 734 O O . GLY A 1 95 ? 11.227 -10.195 -9.547 1 97.75 95 GLY A O 1
ATOM 735 N N . ARG A 1 96 ? 9.898 -8.352 -9.391 1 98.56 96 ARG A N 1
ATOM 736 C CA . ARG A 1 96 ? 9.133 -9 -8.336 1 98.56 96 ARG A CA 1
ATOM 737 C C . ARG A 1 96 ? 7.699 -8.469 -8.297 1 98.56 96 ARG A C 1
ATOM 739 O O . ARG A 1 96 ? 7.434 -7.352 -8.734 1 98.56 96 ARG A O 1
ATOM 746 N N . LEU A 1 97 ? 6.828 -9.25 -7.836 1 98.25 97 LEU A N 1
ATOM 747 C CA . LEU A 1 97 ? 5.445 -8.938 -7.504 1 98.25 97 LEU A CA 1
ATOM 748 C C . LEU A 1 97 ? 5.125 -9.336 -6.066 1 98.25 97 LEU A C 1
ATOM 750 O O . LEU A 1 97 ? 5.922 -10.016 -5.418 1 98.25 97 LEU A O 1
ATOM 754 N N . ASP A 1 98 ? 4.012 -8.797 -5.543 1 97 98 ASP A N 1
ATOM 755 C CA . ASP A 1 98 ? 3.531 -9.148 -4.211 1 97 98 ASP A CA 1
ATOM 756 C C . ASP A 1 98 ? 4.523 -8.719 -3.133 1 97 98 ASP A C 1
ATOM 758 O O . ASP A 1 98 ? 4.699 -9.406 -2.129 1 97 98 ASP A O 1
ATOM 762 N N . HIS A 1 99 ? 5.273 -7.68 -3.385 1 98.19 99 HIS A N 1
ATOM 763 C CA . HIS A 1 99 ? 6.145 -7.027 -2.412 1 98.19 99 HIS A CA 1
ATOM 764 C C . HIS A 1 99 ? 5.398 -5.926 -1.662 1 98.19 99 HIS A C 1
ATOM 766 O O . HIS A 1 99 ? 4.285 -5.555 -2.039 1 98.19 99 HIS A O 1
ATOM 772 N N . SER A 1 100 ? 5.949 -5.484 -0.605 1 98 100 SER A N 1
ATOM 773 C CA . SER A 1 100 ? 5.449 -4.312 0.107 1 98 100 SER A CA 1
ATOM 774 C C . SER A 1 100 ? 6.328 -3.09 -0.156 1 98 100 SER A C 1
ATOM 776 O O . SER A 1 100 ? 7.531 -3.221 -0.387 1 98 100 SER A O 1
ATOM 778 N N . MET A 1 101 ? 5.734 -1.966 -0.111 1 97.94 101 MET A N 1
ATOM 779 C CA . MET A 1 101 ? 6.43 -0.723 -0.432 1 97.94 101 MET A CA 1
ATOM 780 C C . MET A 1 101 ? 5.918 0.426 0.432 1 97.94 101 MET A C 1
ATOM 782 O O . MET A 1 101 ? 4.711 0.566 0.635 1 97.94 101 MET A O 1
ATOM 786 N N . CYS A 1 102 ? 6.828 1.224 1.02 1 97.5 102 CYS A N 1
ATOM 787 C CA . CYS A 1 102 ? 6.445 2.412 1.775 1 97.5 102 CYS A CA 1
ATOM 788 C C . CYS A 1 102 ? 7.547 3.467 1.724 1 97.5 102 CYS A C 1
ATOM 790 O O . CYS A 1 102 ? 8.664 3.182 1.295 1 97.5 102 CYS A O 1
ATOM 792 N N . ILE A 1 103 ? 7.23 4.656 2.096 1 96.12 103 ILE A N 1
ATOM 793 C CA . ILE A 1 103 ? 8.172 5.773 2.152 1 96.12 103 ILE A CA 1
ATOM 794 C C . ILE A 1 103 ? 8.234 6.32 3.576 1 96.12 103 ILE A C 1
ATOM 796 O O . ILE A 1 103 ? 7.211 6.457 4.242 1 96.12 103 ILE A O 1
ATOM 800 N N . ILE A 1 104 ? 9.414 6.617 3.977 1 94.06 104 ILE A N 1
ATOM 801 C CA . ILE A 1 104 ? 9.594 7.195 5.305 1 94.06 104 ILE A CA 1
ATOM 802 C C . ILE A 1 104 ? 10.57 8.367 5.23 1 94.06 104 ILE A C 1
ATOM 804 O O . ILE A 1 104 ? 11.531 8.344 4.453 1 94.06 104 ILE A O 1
ATOM 808 N N . PRO A 1 105 ? 10.344 9.414 6.059 1 91.31 105 PRO A N 1
ATOM 809 C CA . PRO A 1 105 ? 11.367 10.461 6.18 1 91.31 105 PRO A CA 1
ATOM 810 C C . PRO A 1 105 ? 12.656 9.953 6.812 1 91.31 105 PRO A C 1
ATOM 812 O O . PRO A 1 105 ? 12.625 9.125 7.727 1 91.31 105 PRO A O 1
ATOM 815 N N . TRP A 1 106 ? 13.742 10.367 6.293 1 88.25 106 TRP A N 1
ATOM 816 C CA . TRP A 1 106 ? 15.062 9.953 6.77 1 88.25 106 TRP A CA 1
ATOM 817 C C . TRP A 1 106 ? 15.93 11.164 7.082 1 88.25 106 TRP A C 1
ATOM 819 O O . TRP A 1 106 ? 16.25 11.953 6.188 1 88.25 106 TRP A O 1
ATOM 829 N N . PRO A 1 107 ? 16.188 11.406 8.445 1 81.19 107 PRO A N 1
ATOM 830 C CA . PRO A 1 107 ? 17.016 12.562 8.789 1 81.19 107 PRO A CA 1
ATOM 831 C C . PRO A 1 107 ? 18.438 12.469 8.234 1 81.19 107 PRO A C 1
ATOM 833 O O . PRO A 1 107 ? 19 11.383 8.188 1 81.19 107 PRO A O 1
ATOM 836 N N . VAL A 1 108 ? 18.688 13.438 7.441 1 69.31 108 VAL A N 1
ATOM 837 C CA . VAL A 1 108 ? 20.062 13.492 6.953 1 69.31 108 VAL A CA 1
ATOM 838 C C . VAL A 1 108 ? 21 13.844 8.102 1 69.31 108 VAL A C 1
ATOM 840 O O . VAL A 1 108 ? 20.812 14.859 8.781 1 69.31 108 VAL A O 1
ATOM 843 N N . MET A 1 109 ? 21.438 12.891 8.719 1 58.78 109 MET A N 1
ATOM 844 C CA . MET A 1 109 ? 22.422 13.211 9.75 1 58.78 109 MET A CA 1
ATOM 845 C C . MET A 1 109 ? 23.562 14.023 9.172 1 58.78 109 MET A C 1
ATOM 847 O O . MET A 1 109 ? 24.109 13.688 8.117 1 58.78 109 MET A O 1
ATOM 851 N N . CYS A 1 110 ? 23.375 15.25 9.258 1 49.41 110 CYS A N 1
ATOM 852 C CA . CYS A 1 110 ? 24.594 16 8.953 1 49.41 110 CYS A CA 1
ATOM 853 C C . CYS A 1 110 ? 25.797 15.375 9.641 1 49.41 110 CYS A C 1
ATOM 855 O O . CYS A 1 110 ? 25.828 15.258 10.867 1 49.41 110 CYS A O 1
ATOM 857 N N . THR A 1 111 ? 26.266 14.25 9.094 1 47.06 111 THR A N 1
ATOM 858 C CA . THR A 1 111 ? 27.578 13.938 9.625 1 47.06 111 THR A CA 1
ATOM 859 C C . THR A 1 111 ? 28.406 15.203 9.789 1 47.06 111 THR A C 1
ATOM 861 O O . THR A 1 111 ? 28.734 15.875 8.805 1 47.06 111 THR A O 1
ATOM 864 N N . SER A 1 112 ? 28.094 16.047 10.68 1 42.62 112 SER A N 1
ATOM 865 C CA . SER A 1 112 ? 29.188 16.953 10.984 1 42.62 112 SER A CA 1
ATOM 866 C C . SER A 1 112 ? 30.531 16.25 10.953 1 42.62 112 SER A C 1
ATOM 868 O O . SER A 1 112 ? 30.719 15.25 11.648 1 42.62 112 SER A O 1
ATOM 870 N N . GLU A 1 113 ? 31.078 16.141 9.898 1 42.47 113 GLU A N 1
ATOM 871 C CA . GLU A 1 113 ? 32.5 15.914 9.992 1 42.47 113 GLU A CA 1
ATOM 872 C C . GLU A 1 113 ? 33.125 16.672 11.164 1 42.47 113 GLU A C 1
ATOM 874 O O . GLU A 1 113 ? 33.281 17.891 11.109 1 42.47 113 GLU A O 1
ATOM 879 N N . LYS A 1 114 ? 32.719 16.406 12.383 1 41.03 114 LYS A N 1
ATOM 880 C CA . LYS A 1 114 ? 33.688 16.875 13.367 1 41.03 114 LYS A CA 1
ATOM 881 C C . LYS A 1 114 ? 35.125 16.656 12.875 1 41.03 114 LYS A C 1
ATOM 883 O O . LYS A 1 114 ? 35.531 15.523 12.625 1 41.03 114 LYS A O 1
ATOM 888 N N . GLU A 1 115 ? 35.594 17.484 12.086 1 39.16 115 GLU A N 1
ATOM 889 C CA . GLU A 1 115 ? 37.031 17.594 11.961 1 39.16 115 GLU A CA 1
ATOM 890 C C . GLU A 1 115 ? 37.719 17.266 13.281 1 39.16 115 GLU A C 1
ATOM 892 O O . GLU A 1 115 ? 37.5 17.938 14.297 1 39.16 115 GLU A O 1
ATOM 897 N N . ASP A 1 116 ? 37.781 15.984 13.68 1 41.47 116 ASP A N 1
ATOM 898 C CA . ASP A 1 116 ? 38.844 15.695 14.617 1 41.47 116 ASP A CA 1
ATOM 899 C C . ASP A 1 116 ? 40.062 16.609 14.375 1 41.47 116 ASP A C 1
ATOM 901 O O . ASP A 1 116 ? 40.844 16.344 13.484 1 41.47 116 ASP A O 1
ATOM 905 N N . SER A 1 117 ? 39.75 17.828 14.367 1 36.97 117 SER A N 1
ATOM 906 C CA . SER A 1 117 ? 40.875 18.766 14.477 1 36.97 117 SER A CA 1
ATOM 907 C C . SER A 1 117 ? 41.875 18.328 15.562 1 36.97 117 SER A C 1
ATOM 909 O O . SER A 1 117 ? 41.656 18.641 16.734 1 36.97 117 SER A O 1
ATOM 911 N N . ASN A 1 118 ? 42.125 16.984 15.766 1 38.56 118 ASN A N 1
ATOM 912 C CA . ASN A 1 118 ? 43.406 16.781 16.406 1 38.56 118 ASN A CA 1
ATOM 913 C C . ASN A 1 118 ? 44.5 17.641 15.773 1 38.56 118 ASN A C 1
ATOM 915 O O . ASN A 1 118 ? 45.188 17.203 14.859 1 38.56 118 ASN A O 1
ATOM 919 N N . SER A 1 119 ? 44.188 18.75 15.281 1 32.66 119 SER A N 1
ATOM 920 C CA . SER A 1 119 ? 45.25 19.703 15.031 1 32.66 119 SER A CA 1
ATOM 921 C C . SER A 1 119 ? 46.25 19.719 16.188 1 32.66 119 SER A C 1
ATOM 923 O O . SER A 1 119 ? 45.875 20 17.328 1 32.66 119 SER A O 1
ATOM 925 N N . VAL A 1 120 ? 47.281 18.828 16.188 1 33.19 120 VAL A N 1
ATOM 926 C CA . VAL A 1 120 ? 48.531 19.062 16.891 1 33.19 120 VAL A CA 1
ATOM 927 C C . VAL A 1 120 ? 48.781 20.562 16.984 1 33.19 120 VAL A C 1
ATOM 929 O O . VAL A 1 120 ? 48.875 21.25 15.961 1 33.19 120 VAL A O 1
ATOM 932 N N . ASP A 1 121 ? 48.219 21.203 17.938 1 32.59 121 ASP A N 1
ATOM 933 C CA . ASP A 1 121 ? 48.594 22.531 18.406 1 32.59 121 ASP A CA 1
ATOM 934 C C . ASP A 1 121 ? 50.125 22.703 18.328 1 32.59 121 ASP A C 1
ATOM 936 O O . ASP A 1 121 ? 50.875 22.125 19.125 1 32.59 121 ASP A O 1
ATOM 940 N N . LEU A 1 122 ? 50.688 22.5 17.062 1 27.12 122 LEU A N 1
ATOM 941 C CA . LEU A 1 122 ? 52.031 23.094 17 1 27.12 122 LEU A CA 1
ATOM 942 C C . LEU A 1 122 ? 52.062 24.438 17.703 1 27.12 122 LEU A C 1
ATOM 944 O O . LEU A 1 122 ? 51.188 25.281 17.516 1 27.12 122 LEU A O 1
ATOM 948 N N . ASN A 1 123 ? 52.875 24.469 18.781 1 29.48 123 ASN A N 1
ATOM 949 C CA . ASN A 1 123 ? 53.281 25.516 19.703 1 29.48 123 ASN A CA 1
ATOM 950 C C . ASN A 1 123 ? 53.625 26.812 18.969 1 29.48 123 ASN A C 1
ATOM 952 O O . ASN A 1 123 ? 54.781 27.016 18.578 1 29.48 123 ASN A O 1
ATOM 956 N N . CYS A 1 124 ? 52.938 27.031 17.734 1 23.69 124 CYS A N 1
ATOM 957 C CA . CYS A 1 124 ? 53.438 28.297 17.219 1 23.69 124 CYS A CA 1
ATOM 958 C C . CYS A 1 124 ? 53.281 29.406 18.234 1 23.69 124 CYS A C 1
ATOM 960 O O . CYS A 1 124 ? 52.219 29.562 18.844 1 23.69 124 CYS A O 1
ATOM 962 N N . ASP A 1 125 ? 54.312 29.797 18.812 1 29.33 125 ASP A N 1
ATOM 963 C CA . ASP A 1 125 ? 54.656 30.906 19.703 1 29.33 125 ASP A CA 1
ATOM 964 C C . ASP A 1 125 ? 54.031 32.219 19.234 1 29.33 125 ASP A C 1
ATOM 966 O O . ASP A 1 125 ? 54.719 33.094 18.703 1 29.33 125 ASP A O 1
ATOM 970 N N . THR A 1 126 ? 52.969 32.219 18.344 1 26.56 126 THR A N 1
ATOM 971 C CA . THR A 1 126 ? 52.75 33.594 17.891 1 26.56 126 THR A CA 1
ATOM 972 C C . THR A 1 126 ? 52.375 34.469 19.078 1 26.56 126 THR A C 1
ATOM 974 O O . THR A 1 126 ? 51.625 34.062 19.969 1 26.56 126 THR A O 1
ATOM 977 N N . GLU A 1 127 ? 53.125 35.594 19.156 1 30.72 127 GLU A N 1
ATOM 978 C CA . GLU A 1 127 ? 53.062 36.812 19.953 1 30.72 127 GLU A CA 1
ATOM 979 C C . GLU A 1 127 ? 51.656 37.375 19.953 1 30.72 127 GLU A C 1
ATOM 981 O O . GLU A 1 127 ? 50.969 37.406 18.922 1 30.72 127 GLU A O 1
ATOM 986 N N . LYS A 1 128 ? 51.031 37.531 21.125 1 28.22 128 LYS A N 1
ATOM 987 C CA . LYS A 1 128 ? 49.781 38.031 21.672 1 28.22 128 LYS A CA 1
ATOM 988 C C . LYS A 1 128 ? 49.5 39.438 21.219 1 28.22 128 LYS A C 1
ATOM 990 O O . LYS A 1 128 ? 50.062 40.406 21.781 1 28.22 128 LYS A O 1
ATOM 995 N N . ARG A 1 129 ? 49.656 39.844 19.875 1 25.05 129 ARG A N 1
ATOM 996 C CA . ARG A 1 129 ? 49.344 41.25 19.844 1 25.05 129 ARG A CA 1
ATOM 997 C C . ARG A 1 129 ? 47.938 41.531 20.406 1 25.05 129 ARG A C 1
ATOM 999 O O . ARG A 1 129 ? 47.094 40.625 20.406 1 25.05 129 ARG A O 1
ATOM 1006 N N . ASP A 1 130 ? 47.75 42.625 21.094 1 29.45 130 ASP A N 1
ATOM 1007 C CA . ASP A 1 130 ? 46.781 43.344 21.906 1 29.45 130 ASP A CA 1
ATOM 1008 C C . ASP A 1 130 ? 45.531 43.656 21.109 1 29.45 130 ASP A C 1
ATOM 1010 O O . ASP A 1 130 ? 45.281 44.812 20.734 1 29.45 130 ASP A O 1
ATOM 1014 N N . SER A 1 131 ? 45.281 42.969 20 1 27.36 131 SER A N 1
ATOM 1015 C CA . SER A 1 131 ? 44.219 43.625 19.25 1 27.36 131 SER A CA 1
ATOM 1016 C C . SER A 1 131 ? 42.938 43.75 20.078 1 27.36 131 SER A C 1
ATOM 1018 O O . SER A 1 131 ? 42.562 42.812 20.766 1 27.36 131 SER A O 1
ATOM 1020 N N . SER A 1 132 ? 42.5 45 20.266 1 27 132 SER A N 1
ATOM 1021 C CA . SER A 1 132 ? 41.406 45.656 20.953 1 27 132 SER A CA 1
ATOM 1022 C C . SER A 1 132 ? 40.062 44.969 20.641 1 27 132 SER A C 1
ATOM 1024 O O . SER A 1 132 ? 39.344 44.594 21.531 1 27 132 SER A O 1
ATOM 1026 N N . ASP A 1 133 ? 39.344 45.688 19.781 1 29.83 133 ASP A N 1
ATOM 1027 C CA . ASP A 1 133 ? 38 46.188 20.016 1 29.83 133 ASP A CA 1
ATOM 1028 C C . ASP A 1 133 ? 36.969 45.062 19.844 1 29.83 133 ASP A C 1
ATOM 1030 O O . ASP A 1 133 ? 36.125 44.844 20.719 1 29.83 133 ASP A O 1
ATOM 1034 N N . LYS A 1 134 ? 36.219 45.188 18.656 1 31.12 134 LYS A N 1
ATOM 1035 C CA . LYS A 1 134 ? 34.781 45.281 18.422 1 31.12 134 LYS A CA 1
ATOM 1036 C C . LYS A 1 134 ? 34.156 43.875 18.391 1 31.12 134 LYS A C 1
ATOM 1038 O O . LYS A 1 134 ? 34.594 43 17.656 1 31.12 134 LYS A O 1
ATOM 1043 N N . GLY A 1 135 ? 33.656 43.531 19.5 1 31.31 135 GLY A N 1
ATOM 1044 C CA . GLY A 1 135 ? 32.844 42.344 19.703 1 31.31 135 GLY A CA 1
ATOM 1045 C C . GLY A 1 135 ? 31.719 42.188 18.703 1 31.31 135 GLY A C 1
ATOM 1046 O O . GLY A 1 135 ? 30.719 42.906 18.781 1 31.31 135 GLY A O 1
ATOM 1047 N N . VAL A 1 136 ? 32 42.25 17.359 1 32.69 136 VAL A N 1
ATOM 1048 C CA . VAL A 1 136 ? 30.875 41.969 16.469 1 32.69 136 VAL A CA 1
ATOM 1049 C C . VAL A 1 136 ? 30.188 40.688 16.922 1 32.69 136 VAL A C 1
ATOM 1051 O O . VAL A 1 136 ? 30.828 39.625 17.062 1 32.69 136 VAL A O 1
ATOM 1054 N N . ILE A 1 137 ? 29.109 40.844 17.672 1 30.8 137 ILE A N 1
ATOM 1055 C CA . ILE A 1 137 ? 28.141 39.781 17.922 1 30.8 137 ILE A CA 1
ATOM 1056 C C . ILE A 1 137 ? 27.797 39.062 16.625 1 30.8 137 ILE A C 1
ATOM 1058 O O . ILE A 1 137 ? 27.359 39.688 15.648 1 30.8 137 ILE A O 1
ATOM 1062 N N . GLN A 1 138 ? 28.625 38.25 16.062 1 32.62 138 GLN A N 1
ATOM 1063 C CA . GLN A 1 138 ? 28.125 37.375 15.031 1 32.62 138 GLN A CA 1
ATOM 1064 C C . GLN A 1 138 ? 26.828 36.719 15.453 1 32.62 138 GLN A C 1
ATOM 1066 O O . GLN A 1 138 ? 26.766 36 16.469 1 32.62 138 GLN A O 1
ATOM 1071 N N . GLY A 1 139 ? 25.719 37.438 15.305 1 33.22 139 GLY A N 1
ATOM 1072 C CA . GLY A 1 139 ? 24.484 36.688 15.32 1 33.22 139 GLY A CA 1
ATOM 1073 C C . GLY A 1 139 ? 24.594 35.375 14.594 1 33.22 139 GLY A C 1
ATOM 1074 O O . GLY A 1 139 ? 24.891 35.344 13.398 1 33.22 139 GLY A O 1
ATOM 1075 N N . GLY A 1 140 ? 25.234 34.438 15.211 1 34.56 140 GLY A N 1
ATOM 1076 C CA . GLY A 1 140 ? 25.062 33.094 14.648 1 34.56 140 GLY A CA 1
ATOM 1077 C C . GLY A 1 140 ? 23.656 32.844 14.148 1 34.56 140 GLY A C 1
ATOM 1078 O O . GLY A 1 140 ? 22.719 32.719 14.945 1 34.56 140 GLY A O 1
ATOM 1079 N N . ASP A 1 141 ? 23.266 33.531 13.109 1 35.53 141 ASP A N 1
ATOM 1080 C CA . ASP A 1 141 ? 22.125 32.906 12.445 1 35.53 141 ASP A CA 1
ATOM 1081 C C . ASP A 1 141 ? 22.266 31.391 12.453 1 35.53 141 ASP A C 1
ATOM 1083 O O . ASP A 1 141 ? 23.172 30.844 11.828 1 35.53 141 ASP A O 1
ATOM 1087 N N . SER A 1 142 ? 22.156 30.781 13.594 1 37.78 142 SER A N 1
ATOM 1088 C CA . SER A 1 142 ? 21.797 29.375 13.445 1 37.78 142 SER A CA 1
ATOM 1089 C C . SER A 1 142 ? 20.938 29.156 12.203 1 37.78 142 SER A C 1
ATOM 1091 O O . SER A 1 142 ? 19.766 29.531 12.18 1 37.78 142 SER A O 1
ATOM 1093 N N . HIS A 1 143 ? 21.453 29.469 11.055 1 36.31 143 HIS A N 1
ATOM 1094 C CA . HIS A 1 143 ? 20.766 28.781 9.969 1 36.31 143 HIS A CA 1
ATOM 1095 C C . HIS A 1 143 ? 20.219 27.438 10.43 1 36.31 143 HIS A C 1
ATOM 1097 O O . HIS A 1 143 ? 21 26.516 10.711 1 36.31 143 HIS A O 1
ATOM 1103 N N . GLU A 1 144 ? 19.266 27.406 11.281 1 39.62 144 GLU A N 1
ATOM 1104 C CA . GLU A 1 144 ? 18.469 26.188 11.148 1 39.62 144 GLU A CA 1
ATOM 1105 C C . GLU A 1 144 ? 18.594 25.594 9.742 1 39.62 144 GLU A C 1
ATOM 1107 O O . GLU A 1 144 ? 17.984 26.125 8.797 1 39.62 144 GLU A O 1
ATOM 1112 N N . GLU A 1 145 ? 19.797 25.406 9.195 1 42.41 145 GLU A N 1
ATOM 1113 C CA . GLU A 1 145 ? 19.859 24.531 8.031 1 42.41 145 GLU A CA 1
ATOM 1114 C C . GLU A 1 145 ? 18.641 23.594 7.98 1 42.41 145 GLU A C 1
ATOM 1116 O O . GLU A 1 145 ? 18.438 22.797 8.891 1 42.41 145 GLU A O 1
ATOM 1121 N N . SER A 1 146 ? 17.578 24.078 7.621 1 46.38 146 SER A N 1
ATOM 1122 C CA . SER A 1 146 ? 16.391 23.281 7.32 1 46.38 146 SER A CA 1
ATOM 1123 C C . SER A 1 146 ? 16.781 21.891 6.82 1 46.38 146 SER A C 1
ATOM 1125 O O . SER A 1 146 ? 17.281 21.75 5.703 1 46.38 146 SER A O 1
ATOM 1127 N N . GLN A 1 147 ? 17.656 21.188 7.477 1 49.53 147 GLN A N 1
ATOM 1128 C CA . GLN A 1 147 ? 17.891 19.781 7.145 1 49.53 147 GLN A CA 1
ATOM 1129 C C . GLN A 1 147 ? 16.656 19.156 6.492 1 49.53 147 GLN A C 1
ATOM 1131 O O . GLN A 1 147 ? 15.625 19 7.137 1 49.53 147 GLN A O 1
ATOM 1136 N N . THR A 1 148 ? 16.375 19.578 5.324 1 59.72 148 THR A N 1
ATOM 1137 C CA . THR A 1 148 ? 15.273 18.969 4.582 1 59.72 148 THR A CA 1
ATOM 1138 C C . THR A 1 148 ? 15.352 17.438 4.66 1 59.72 148 THR A C 1
ATOM 1140 O O . THR A 1 148 ? 16.391 16.844 4.363 1 59.72 148 THR A O 1
ATOM 1143 N N . ASP A 1 149 ? 14.664 16.734 5.43 1 74.31 149 ASP A N 1
ATOM 1144 C CA . ASP A 1 149 ? 14.578 15.273 5.535 1 74.31 149 ASP A CA 1
ATOM 1145 C C . ASP A 1 149 ? 14.477 14.625 4.156 1 74.31 149 ASP A C 1
ATOM 1147 O O . ASP A 1 149 ? 13.742 15.109 3.291 1 74.31 149 ASP A O 1
ATOM 1151 N N . SER A 1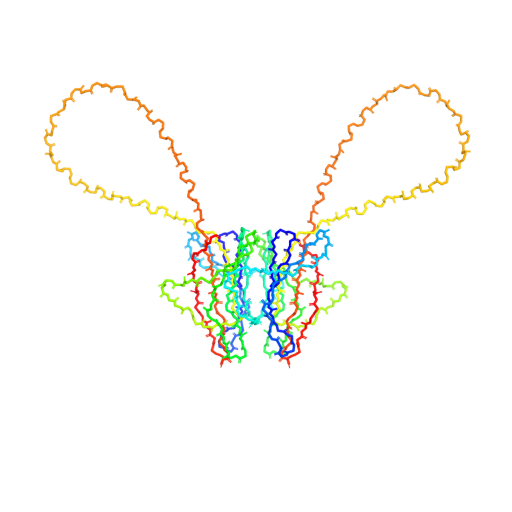 150 ? 15.523 13.836 3.875 1 89.12 150 SER A N 1
ATOM 1152 C CA . SER A 1 150 ? 15.391 12.961 2.713 1 89.12 150 SER A CA 1
ATOM 1153 C C . SER A 1 150 ? 14.281 11.945 2.906 1 89.12 150 SER A C 1
ATOM 1155 O O . SER A 1 150 ? 13.891 11.648 4.039 1 89.12 150 SER A O 1
ATOM 1157 N N . LEU A 1 151 ? 13.648 11.602 1.789 1 93.38 151 LEU A N 1
ATOM 1158 C CA . LEU A 1 151 ? 12.656 10.539 1.826 1 93.38 151 LEU A CA 1
ATOM 1159 C C . LEU A 1 151 ? 13.227 9.242 1.263 1 93.38 151 LEU A C 1
ATOM 1161 O O . LEU A 1 151 ? 13.828 9.242 0.187 1 93.38 151 LEU A O 1
ATOM 1165 N N . LEU A 1 152 ? 13.094 8.203 1.999 1 93.88 152 LEU A N 1
ATOM 1166 C CA . LEU A 1 152 ? 13.516 6.891 1.531 1 93.88 152 LEU A CA 1
ATOM 1167 C C . LEU A 1 152 ? 12.305 6.023 1.184 1 93.88 152 LEU A C 1
ATOM 1169 O O . LEU A 1 152 ? 11.336 5.973 1.94 1 93.88 152 LEU A O 1
ATOM 1173 N N . CYS A 1 153 ? 12.375 5.383 0.062 1 95.44 153 CYS A N 1
ATOM 1174 C CA . CYS A 1 153 ? 11.398 4.371 -0.327 1 95.44 153 CYS A CA 1
ATOM 1175 C C . CYS A 1 153 ? 11.938 2.967 -0.073 1 95.44 153 CYS A C 1
ATOM 1177 O O . CYS A 1 153 ? 13.031 2.625 -0.527 1 95.44 153 CYS A O 1
ATOM 1179 N N . PHE A 1 154 ? 11.203 2.188 0.639 1 95.31 154 PHE A N 1
ATOM 1180 C CA . PHE A 1 154 ? 11.547 0.806 0.953 1 95.31 154 PHE A CA 1
ATOM 1181 C C . PHE A 1 154 ? 10.664 -0.162 0.174 1 95.31 154 PHE A C 1
ATOM 1183 O O . PHE A 1 154 ? 9.438 -0.014 0.153 1 95.31 154 PHE A O 1
ATOM 1190 N N . VAL A 1 155 ? 11.266 -1.104 -0.489 1 96.88 155 VAL A N 1
ATOM 1191 C CA . VAL A 1 155 ? 10.578 -2.225 -1.123 1 96.88 155 VAL A CA 1
ATOM 1192 C C . VAL A 1 155 ? 11.062 -3.539 -0.512 1 96.88 155 VAL A C 1
ATOM 1194 O O . VAL A 1 155 ? 12.25 -3.873 -0.595 1 96.88 155 VAL A O 1
ATOM 1197 N N . PHE A 1 156 ? 10.203 -4.301 0.017 1 97.25 156 PHE A N 1
ATOM 1198 C CA . PHE A 1 156 ? 10.617 -5.5 0.737 1 97.25 156 PHE A CA 1
ATOM 1199 C C . PHE A 1 156 ? 9.914 -6.73 0.185 1 97.25 156 PHE A C 1
ATOM 1201 O O . PHE A 1 156 ? 8.695 -6.715 -0.037 1 97.25 156 PHE A O 1
ATOM 1208 N N . GLY A 1 157 ? 10.602 -7.742 0.041 1 97.56 157 GLY A N 1
ATOM 1209 C CA . GLY A 1 157 ? 10.078 -9.062 -0.279 1 97.56 157 GLY A CA 1
ATOM 1210 C C . GLY A 1 157 ? 9.555 -9.172 -1.7 1 97.56 157 GLY A C 1
ATOM 1211 O O . GLY A 1 157 ? 10.133 -8.586 -2.623 1 97.56 157 GLY A O 1
ATOM 1212 N N . GLY A 1 158 ? 8.469 -10.016 -1.812 1 97.69 158 GLY A N 1
ATOM 1213 C CA . GLY A 1 158 ? 7.91 -10.328 -3.119 1 97.69 158 GLY A CA 1
ATOM 1214 C C . GLY A 1 158 ? 8.43 -11.625 -3.701 1 97.69 158 GLY A C 1
ATOM 1215 O O . GLY A 1 158 ? 9.117 -12.391 -3.016 1 97.69 158 GLY A O 1
ATOM 1216 N N . MET A 1 159 ? 8.016 -11.82 -4.93 1 97.62 159 MET A N 1
ATOM 1217 C CA . MET A 1 159 ? 8.422 -13.039 -5.621 1 97.62 159 MET A CA 1
ATOM 1218 C C . MET A 1 159 ? 8.469 -12.82 -7.129 1 97.62 159 MET A C 1
ATOM 1220 O O . MET A 1 159 ? 7.871 -11.875 -7.645 1 97.62 159 MET A O 1
ATOM 1224 N N . ASN A 1 160 ? 9.227 -13.703 -7.77 1 97.75 160 ASN A N 1
ATOM 1225 C CA . ASN A 1 160 ? 9.133 -13.695 -9.227 1 97.75 160 ASN A CA 1
ATOM 1226 C C . ASN A 1 160 ? 8 -14.594 -9.727 1 97.75 160 ASN A C 1
ATOM 1228 O O . ASN A 1 160 ? 7.254 -15.156 -8.922 1 97.75 160 ASN A O 1
ATOM 1232 N N . THR A 1 161 ? 7.852 -14.672 -11 1 96.88 161 THR A N 1
ATOM 1233 C CA . THR A 1 161 ? 6.738 -15.43 -11.562 1 96.88 161 THR A CA 1
ATOM 1234 C C . THR A 1 161 ? 7.023 -16.922 -11.516 1 96.88 161 THR A C 1
ATOM 1236 O O . THR A 1 161 ? 6.121 -17.75 -11.719 1 96.88 161 THR A O 1
ATOM 1239 N N . GLU A 1 162 ? 8.219 -17.312 -11.203 1 95.69 162 GLU A N 1
ATOM 1240 C CA . GLU A 1 162 ? 8.602 -18.719 -11.109 1 95.69 162 GLU A CA 1
ATOM 1241 C C . GLU A 1 162 ? 8.414 -19.25 -9.688 1 95.69 162 GLU A C 1
ATOM 1243 O O . GLU A 1 162 ? 8.609 -20.438 -9.43 1 95.69 162 GLU A O 1
ATOM 1248 N N . GLY A 1 163 ? 8.164 -18.391 -8.812 1 92.94 163 GLY A N 1
ATOM 1249 C CA . GLY A 1 163 ? 7.859 -18.828 -7.457 1 92.94 163 GLY A CA 1
ATOM 1250 C C . GLY A 1 163 ? 9 -18.594 -6.484 1 92.94 163 GLY A C 1
ATOM 1251 O O . GLY A 1 163 ? 8.93 -19.031 -5.332 1 92.94 163 GLY A O 1
ATOM 1252 N N . GLU A 1 164 ? 10.078 -17.953 -6.961 1 96.19 164 GLU A N 1
ATOM 1253 C CA . GLU A 1 164 ? 11.156 -17.594 -6.043 1 96.19 164 GLU A CA 1
ATOM 1254 C C . GLU A 1 164 ? 10.75 -16.438 -5.145 1 96.19 164 GLU A C 1
ATOM 1256 O O . GLU A 1 164 ? 10.383 -15.367 -5.637 1 96.19 164 GLU A O 1
ATOM 1261 N N . ILE A 1 165 ? 10.828 -16.672 -3.844 1 96.94 165 ILE A N 1
ATOM 1262 C CA . ILE A 1 165 ? 10.453 -15.656 -2.869 1 96.94 165 ILE A CA 1
ATOM 1263 C C . ILE A 1 165 ? 11.695 -14.906 -2.4 1 96.94 165 ILE A C 1
ATOM 1265 O O . ILE A 1 165 ? 12.711 -15.523 -2.061 1 96.94 165 ILE A O 1
ATOM 1269 N N . TYR A 1 166 ? 11.594 -13.594 -2.367 1 97.06 166 TYR A N 1
ATOM 1270 C CA . TYR A 1 166 ? 12.719 -12.75 -1.982 1 97.06 166 TYR A CA 1
ATOM 1271 C C . TYR A 1 166 ? 12.609 -12.328 -0.523 1 97.06 166 TYR A C 1
ATOM 1273 O O . TYR A 1 166 ? 11.508 -12.078 -0.023 1 97.06 166 TYR A O 1
ATOM 1281 N N . ASN A 1 167 ? 13.703 -12.141 0.135 1 94.75 167 ASN A N 1
ATOM 1282 C CA . ASN A 1 167 ? 13.75 -11.695 1.522 1 94.75 167 ASN A CA 1
ATOM 1283 C C . ASN A 1 167 ? 14.656 -10.477 1.688 1 94.75 167 ASN A C 1
ATOM 1285 O O . ASN A 1 167 ? 15.195 -10.242 2.77 1 94.75 167 ASN A O 1
ATOM 1289 N N . ASP A 1 168 ? 14.859 -9.734 0.704 1 94.69 168 ASP A N 1
ATOM 1290 C CA . ASP A 1 168 ? 15.703 -8.547 0.729 1 94.69 168 ASP A CA 1
ATOM 1291 C C . ASP A 1 168 ? 14.859 -7.273 0.762 1 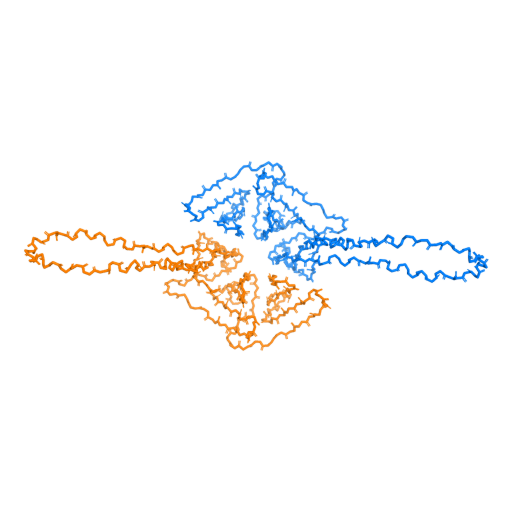94.69 168 ASP A C 1
ATOM 1293 O O . ASP A 1 168 ? 13.641 -7.328 0.58 1 94.69 168 ASP A O 1
ATOM 1297 N N . CYS A 1 169 ? 15.508 -6.172 1.059 1 94.12 169 CYS A N 1
ATOM 1298 C CA . CYS A 1 169 ? 14.898 -4.844 1.073 1 94.12 169 CYS A CA 1
ATOM 1299 C C . CYS A 1 169 ? 15.664 -3.883 0.175 1 94.12 169 CYS A C 1
ATOM 1301 O O . CYS A 1 169 ? 16.875 -3.682 0.358 1 94.12 169 CYS A O 1
ATOM 1303 N N . ILE A 1 170 ? 14.914 -3.328 -0.751 1 93.62 170 ILE A N 1
ATOM 1304 C CA . ILE A 1 170 ? 15.469 -2.297 -1.622 1 93.62 170 ILE A CA 1
ATOM 1305 C C . ILE A 1 170 ? 15.172 -0.917 -1.037 1 93.62 170 ILE A C 1
ATOM 1307 O O . ILE A 1 170 ? 14.047 -0.645 -0.604 1 93.62 170 ILE A O 1
ATOM 1311 N N . VAL A 1 171 ? 16.219 -0.09 -0.983 1 92.62 171 VAL A N 1
ATOM 1312 C CA . VAL A 1 171 ? 16.047 1.265 -0.469 1 92.62 171 VAL A CA 1
ATOM 1313 C C . VAL A 1 171 ? 16.547 2.273 -1.497 1 92.62 171 VAL A C 1
ATOM 1315 O O . VAL A 1 171 ? 17.641 2.105 -2.061 1 92.62 171 VAL A O 1
ATOM 1318 N N . THR A 1 172 ? 15.758 3.25 -1.763 1 92.81 172 THR A N 1
ATOM 1319 C CA . THR A 1 172 ? 16.188 4.312 -2.664 1 92.81 172 THR A CA 1
ATOM 1320 C C . THR A 1 172 ? 15.695 5.672 -2.17 1 92.81 172 THR A C 1
ATOM 1322 O O . THR A 1 172 ? 14.625 5.77 -1.572 1 92.81 172 THR A O 1
ATOM 1325 N N . VAL A 1 173 ? 16.469 6.703 -2.459 1 91.94 173 VAL A N 1
ATOM 1326 C CA . VAL A 1 173 ? 16.078 8.07 -2.129 1 91.94 173 VAL A CA 1
ATOM 1327 C C . VAL A 1 173 ? 15.031 8.555 -3.129 1 91.94 173 VAL A C 1
ATOM 1329 O O . VAL A 1 173 ? 15.156 8.328 -4.332 1 91.94 173 VAL A O 1
ATOM 1332 N N . VAL A 1 174 ? 14.047 9.203 -2.609 1 91.75 174 VAL A N 1
ATOM 1333 C CA . VAL A 1 174 ? 13.023 9.758 -3.49 1 91.75 174 VAL A CA 1
ATOM 1334 C C . VAL A 1 174 ? 12.797 11.234 -3.16 1 91.75 174 VAL A C 1
ATOM 1336 O O . VAL A 1 174 ? 13.32 11.742 -2.168 1 91.75 174 VAL A O 1
ATOM 1339 N N . ASP A 1 175 ? 12.039 11.945 -4.066 1 85.62 175 ASP A N 1
ATOM 1340 C CA . ASP A 1 175 ? 11.805 13.375 -3.93 1 85.62 175 ASP A CA 1
ATOM 1341 C C . ASP A 1 175 ? 10.531 13.656 -3.135 1 85.62 175 ASP A C 1
ATOM 1343 O O . ASP A 1 175 ? 9.562 12.898 -3.215 1 85.62 175 ASP A O 1
ATOM 1347 N N . MET B 1 1 ? 3.752 -4.258 5.059 1 97.5 1 MET B N 1
ATOM 1348 C CA . MET B 1 1 ? 4.629 -3.248 5.652 1 97.5 1 MET B CA 1
ATOM 1349 C C . MET B 1 1 ? 4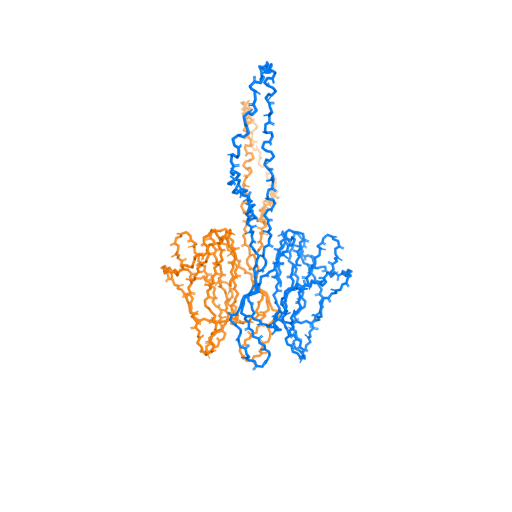.035 -1.852 5.492 1 97.5 1 MET B C 1
ATOM 1351 O O . MET B 1 1 ? 3.551 -1.498 4.414 1 97.5 1 MET B O 1
ATOM 1355 N N . VAL B 1 2 ? 4.078 -1.046 6.582 1 97.75 2 VAL B N 1
ATOM 1356 C CA . VAL B 1 2 ? 3.561 0.317 6.543 1 97.75 2 VAL B CA 1
ATOM 1357 C C . VAL B 1 2 ? 4.453 1.235 7.375 1 97.75 2 VAL B C 1
ATOM 1359 O O . VAL B 1 2 ? 5.039 0.805 8.375 1 97.75 2 VAL B O 1
ATOM 1362 N N . ALA B 1 3 ? 4.473 2.459 6.938 1 97.06 3 ALA B N 1
ATOM 1363 C CA . ALA B 1 3 ? 5.23 3.469 7.664 1 97.06 3 ALA B CA 1
ATOM 1364 C C . ALA B 1 3 ? 4.32 4.301 8.562 1 97.06 3 ALA B C 1
ATOM 1366 O O . ALA B 1 3 ? 3.23 4.703 8.148 1 97.06 3 ALA B O 1
ATOM 1367 N N . VAL B 1 4 ? 4.734 4.547 9.766 1 96.5 4 VAL B N 1
ATOM 1368 C CA . VAL B 1 4 ? 4.09 5.449 10.719 1 96.5 4 VAL B CA 1
ATOM 1369 C C . VAL B 1 4 ? 5.145 6.301 11.422 1 96.5 4 VAL B C 1
ATOM 1371 O O . VAL B 1 4 ? 5.855 5.812 12.305 1 96.5 4 VAL B O 1
ATOM 1374 N N . GLY B 1 5 ? 5.164 7.598 11.039 1 92.75 5 GLY B N 1
ATOM 1375 C CA . GLY B 1 5 ? 6.25 8.414 11.555 1 92.75 5 GLY B CA 1
ATOM 1376 C C . GLY B 1 5 ? 7.621 7.883 11.188 1 92.75 5 GLY B C 1
ATOM 1377 O O . GLY B 1 5 ? 7.945 7.75 10.008 1 92.75 5 GLY B O 1
ATOM 1378 N N . THR B 1 6 ? 8.398 7.5 12.203 1 92.88 6 THR B N 1
ATOM 1379 C CA . THR B 1 6 ? 9.742 6.988 11.961 1 92.88 6 THR B CA 1
ATOM 1380 C C . THR B 1 6 ? 9.781 5.469 12.109 1 92.88 6 THR B C 1
ATOM 1382 O O . THR B 1 6 ? 10.859 4.875 12.188 1 92.88 6 THR B O 1
ATOM 1385 N N . LYS B 1 7 ? 8.617 4.918 12.156 1 96.31 7 LYS B N 1
ATOM 1386 C CA . LYS B 1 7 ? 8.562 3.471 12.352 1 96.31 7 LYS B CA 1
ATOM 1387 C C . LYS B 1 7 ? 8.031 2.771 11.102 1 96.31 7 LYS B C 1
ATOM 1389 O O . LYS B 1 7 ? 7.117 3.277 10.445 1 96.31 7 LYS B O 1
ATOM 1394 N N . LEU B 1 8 ? 8.602 1.627 10.859 1 97.19 8 LEU B N 1
ATOM 1395 C CA . LEU B 1 8 ? 8.086 0.694 9.859 1 97.19 8 LEU B CA 1
ATOM 1396 C C . LEU B 1 8 ? 7.492 -0.542 10.531 1 97.19 8 LEU B C 1
ATOM 1398 O O . LEU B 1 8 ? 8.188 -1.251 11.258 1 97.19 8 LEU B O 1
ATOM 1402 N N . PHE B 1 9 ? 6.211 -0.769 10.312 1 98.38 9 PHE B N 1
ATOM 1403 C CA . PHE B 1 9 ? 5.543 -1.948 10.844 1 98.38 9 PHE B CA 1
ATOM 1404 C C . PHE B 1 9 ? 5.457 -3.045 9.789 1 98.38 9 PHE B C 1
ATOM 1406 O O . PHE B 1 9 ? 5.195 -2.77 8.617 1 98.38 9 PHE B O 1
ATOM 1413 N N . ILE B 1 10 ? 5.648 -4.258 10.203 1 97.81 10 ILE B N 1
ATOM 1414 C CA . ILE B 1 10 ? 5.551 -5.406 9.312 1 97.81 10 ILE B CA 1
ATOM 1415 C C . ILE B 1 10 ? 4.719 -6.504 9.977 1 97.81 10 ILE B C 1
ATOM 1417 O O . ILE B 1 10 ? 4.98 -6.887 11.117 1 97.81 10 ILE B O 1
ATOM 1421 N N . HIS B 1 11 ? 3.789 -6.977 9.297 1 98.25 11 HIS B N 1
ATOM 1422 C CA . HIS B 1 11 ? 2.971 -8.086 9.773 1 98.25 11 HIS B CA 1
ATOM 1423 C C . HIS B 1 11 ? 2.977 -9.242 8.781 1 98.25 11 HIS B C 1
ATOM 1425 O O . HIS B 1 11 ? 2.766 -9.039 7.582 1 98.25 11 HIS B O 1
ATOM 1431 N N . GLY B 1 12 ? 3.221 -10.422 9.297 1 97.69 12 GLY B N 1
ATOM 1432 C CA . GLY B 1 12 ? 2.936 -11.648 8.562 1 97.69 12 GLY B CA 1
ATOM 1433 C C . GLY B 1 12 ? 3.855 -11.867 7.375 1 97.69 12 GLY B C 1
ATOM 1434 O O . GLY B 1 12 ? 5.051 -11.578 7.453 1 97.69 12 GLY B O 1
ATOM 1435 N N . GLY B 1 13 ? 3.311 -12.43 6.348 1 97.5 13 GLY B N 1
ATOM 1436 C CA . GLY B 1 13 ? 4.062 -12.766 5.148 1 97.5 13 GLY B CA 1
ATOM 1437 C C . GLY B 1 13 ? 4.336 -14.25 5.004 1 97.5 13 GLY B C 1
ATOM 1438 O O . GLY B 1 13 ? 3.861 -15.055 5.809 1 97.5 13 GLY B O 1
ATOM 1439 N N . LEU B 1 14 ? 5.039 -14.484 3.955 1 97.88 14 LEU B N 1
ATOM 1440 C CA . LEU B 1 14 ? 5.359 -15.859 3.572 1 97.88 14 LEU B CA 1
ATOM 1441 C C . LEU B 1 14 ? 6.859 -16.016 3.334 1 97.88 14 LEU B C 1
ATOM 1443 O O . LEU B 1 14 ? 7.473 -15.203 2.639 1 97.88 14 LEU B O 1
ATOM 1447 N N . ALA B 1 15 ? 7.418 -16.984 3.941 1 95.44 15 ALA B N 1
ATOM 1448 C CA . ALA B 1 15 ? 8.789 -17.422 3.682 1 95.44 15 ALA B CA 1
ATOM 1449 C C . ALA B 1 15 ? 8.844 -18.922 3.451 1 95.44 15 ALA B C 1
ATOM 1451 O O . ALA B 1 15 ? 8.508 -19.703 4.34 1 95.44 15 ALA B O 1
ATOM 1452 N N . GLY B 1 16 ? 9.336 -19.219 2.258 1 93.38 16 GLY B N 1
ATOM 1453 C CA . GLY B 1 16 ? 9.172 -20.625 1.906 1 93.38 16 GLY B CA 1
ATOM 1454 C C . GLY B 1 16 ? 7.723 -21.078 1.901 1 93.38 16 GLY B C 1
ATOM 1455 O O . GLY B 1 16 ? 6.895 -20.5 1.192 1 93.38 16 GLY B O 1
ATOM 1456 N N . ASP B 1 17 ? 7.453 -22.062 2.766 1 93.81 17 ASP B N 1
ATOM 1457 C CA . ASP B 1 17 ? 6.082 -22.547 2.834 1 93.81 17 ASP B CA 1
ATOM 1458 C C . ASP B 1 17 ? 5.414 -22.141 4.145 1 93.81 17 ASP B C 1
ATOM 1460 O O . ASP B 1 17 ? 4.34 -22.641 4.484 1 93.81 17 ASP B O 1
ATOM 1464 N N . LYS B 1 18 ? 6.082 -21.234 4.816 1 96.88 18 LYS B N 1
ATOM 1465 C CA . LYS B 1 18 ? 5.578 -20.875 6.145 1 96.88 18 LYS B CA 1
ATOM 1466 C C . LYS B 1 18 ? 4.922 -19.5 6.133 1 96.88 18 LYS B C 1
ATOM 1468 O O . LYS B 1 18 ? 5.516 -18.531 5.664 1 96.88 18 LYS B O 1
ATOM 1473 N N . PHE B 1 19 ? 3.689 -19.469 6.707 1 98 19 PHE B N 1
ATOM 1474 C CA . PHE B 1 19 ? 2.979 -18.203 6.918 1 98 19 PHE B CA 1
ATOM 1475 C C . PHE B 1 19 ? 3.232 -17.672 8.32 1 98 19 PHE B C 1
ATOM 1477 O O . PHE B 1 19 ? 3.145 -18.422 9.305 1 98 19 PHE B O 1
ATOM 1484 N N . TYR B 1 20 ? 3.457 -16.406 8.445 1 97.56 20 TYR B N 1
ATOM 1485 C CA . TYR B 1 20 ? 3.752 -15.781 9.727 1 97.56 20 TYR B CA 1
ATOM 1486 C C . TYR B 1 20 ? 2.607 -14.875 10.172 1 97.56 20 TYR B C 1
ATOM 1488 O O . TYR B 1 20 ? 1.857 -14.359 9.344 1 97.56 20 TYR B O 1
ATOM 1496 N N . ASP B 1 21 ? 2.451 -14.688 11.43 1 97.25 21 ASP B N 1
ATOM 1497 C CA . ASP B 1 21 ? 1.399 -13.844 11.984 1 97.25 21 ASP B CA 1
ATOM 1498 C C . ASP B 1 21 ? 1.981 -12.789 12.922 1 97.25 21 ASP B C 1
ATOM 1500 O O . ASP B 1 21 ? 1.239 -12.047 13.57 1 97.25 21 ASP B O 1
ATOM 1504 N N . ASP B 1 22 ? 3.307 -12.711 13.023 1 97.69 22 ASP B N 1
ATOM 1505 C CA . ASP B 1 22 ? 3.953 -11.805 13.961 1 97.69 22 ASP B CA 1
ATOM 1506 C C . ASP B 1 22 ? 3.859 -10.359 13.484 1 97.69 22 ASP B C 1
ATOM 1508 O O . ASP B 1 22 ? 3.648 -10.102 12.297 1 97.69 22 ASP B O 1
ATOM 1512 N N . LEU B 1 23 ? 3.926 -9.477 14.453 1 98.5 23 LEU B N 1
ATOM 1513 C CA . LEU B 1 23 ? 3.994 -8.039 14.227 1 98.5 2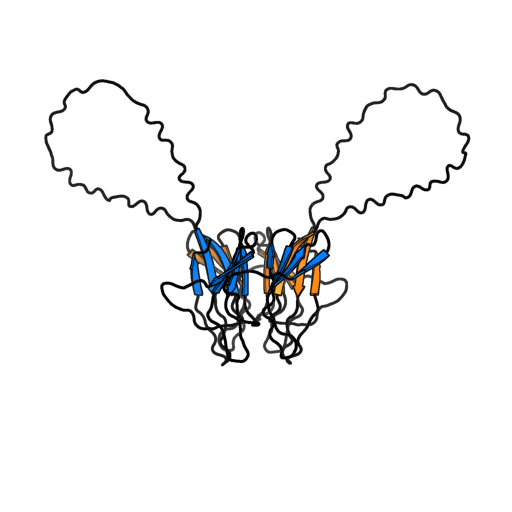3 LEU B CA 1
ATOM 1514 C C . LEU B 1 23 ? 5.289 -7.461 14.789 1 98.5 23 LEU B C 1
ATOM 1516 O O . LEU B 1 23 ? 5.613 -7.676 15.961 1 98.5 23 LEU B O 1
ATOM 1520 N N . TYR B 1 24 ? 6.016 -6.793 13.922 1 98.19 24 TYR B N 1
ATOM 1521 C CA . TYR B 1 24 ? 7.258 -6.121 14.289 1 98.19 24 TYR B CA 1
ATOM 1522 C C . TYR B 1 24 ? 7.211 -4.645 13.922 1 98.19 24 TYR B C 1
ATOM 1524 O O . TYR B 1 24 ? 6.434 -4.242 13.047 1 98.19 24 TYR B O 1
ATOM 1532 N N . TYR B 1 25 ? 7.949 -3.922 14.578 1 97.69 25 TYR B N 1
ATOM 1533 C CA . TYR B 1 25 ? 8.312 -2.641 13.977 1 97.69 25 TYR B CA 1
ATOM 1534 C C . TYR B 1 25 ? 9.797 -2.359 14.156 1 97.69 25 TYR B C 1
ATOM 1536 O O . TYR B 1 25 ? 10.445 -2.947 15.023 1 97.69 25 TYR B O 1
ATOM 1544 N N . ILE B 1 26 ? 10.344 -1.536 13.289 1 96.69 26 ILE B N 1
ATOM 1545 C CA . ILE B 1 26 ? 11.68 -0.963 13.445 1 96.69 26 ILE B CA 1
ATOM 1546 C C . ILE B 1 26 ? 11.586 0.561 13.453 1 96.69 26 ILE B C 1
ATOM 1548 O O . ILE B 1 26 ? 10.852 1.149 12.656 1 96.69 26 ILE B O 1
ATOM 1552 N N . ASP B 1 27 ? 12.25 1.186 14.445 1 95 27 ASP B N 1
ATOM 1553 C CA . ASP B 1 27 ? 12.383 2.639 14.477 1 95 27 ASP B CA 1
ATOM 1554 C C . ASP B 1 27 ? 13.664 3.096 13.797 1 95 27 ASP B C 1
ATOM 1556 O O . ASP B 1 27 ? 14.766 2.682 14.18 1 95 27 ASP B O 1
ATOM 1560 N N . ILE B 1 28 ? 13.523 3.893 12.844 1 90.44 28 ILE B N 1
ATOM 1561 C CA . ILE B 1 28 ? 14.688 4.25 12.039 1 90.44 28 ILE B CA 1
ATOM 1562 C C . ILE B 1 28 ? 15.625 5.141 12.859 1 90.44 28 ILE B C 1
ATOM 1564 O O . ILE B 1 28 ? 16.781 5.359 12.469 1 90.44 28 ILE B O 1
ATOM 1568 N N . SER B 1 29 ? 15.18 5.699 13.961 1 90.44 29 SER B N 1
ATOM 1569 C CA . SER B 1 29 ? 16.016 6.535 14.812 1 90.44 29 SER B CA 1
ATOM 1570 C C . SER B 1 29 ? 17.125 5.715 15.469 1 90.44 29 SER B C 1
ATOM 1572 O O . SER B 1 29 ? 18.25 6.207 15.656 1 90.44 29 SER B O 1
ATOM 1574 N N . ASP B 1 30 ? 16.828 4.438 15.75 1 92.38 30 ASP B N 1
ATOM 1575 C CA . ASP B 1 30 ? 17.844 3.625 16.406 1 92.38 30 ASP B CA 1
ATOM 1576 C C . ASP B 1 30 ? 18.047 2.303 15.664 1 92.38 30 ASP B C 1
ATOM 1578 O O . ASP B 1 30 ? 18.922 1.512 16.031 1 92.38 30 ASP B O 1
ATOM 1582 N N . MET B 1 31 ? 17.266 2.023 14.734 1 91.69 31 MET B N 1
ATOM 1583 C CA . MET B 1 31 ? 17.375 0.882 13.828 1 91.69 31 MET B CA 1
ATOM 1584 C C . MET B 1 31 ? 17.234 -0.431 14.594 1 91.69 31 MET B C 1
ATOM 1586 O O . MET B 1 31 ? 17.922 -1.409 14.289 1 91.69 31 MET B O 1
ATOM 1590 N N . LYS B 1 32 ? 16.438 -0.467 15.547 1 95.31 32 LYS B N 1
ATOM 1591 C CA . LYS B 1 32 ? 16.188 -1.677 16.328 1 95.31 32 LYS B CA 1
ATOM 1592 C C . LYS B 1 32 ? 14.812 -2.252 16.016 1 95.31 32 LYS B C 1
ATOM 1594 O O . LYS B 1 32 ? 13.828 -1.517 15.961 1 95.31 32 LYS B O 1
ATOM 1599 N N . TRP B 1 33 ? 14.875 -3.525 15.906 1 96.12 33 TRP B N 1
ATOM 1600 C CA . TRP B 1 33 ? 13.625 -4.258 15.703 1 96.12 33 TRP B CA 1
ATOM 1601 C C . TRP B 1 33 ? 12.945 -4.566 17.031 1 96.12 33 TRP B C 1
ATOM 1603 O O . TRP B 1 33 ? 13.609 -4.93 18 1 96.12 33 TRP B O 1
ATOM 1613 N N . GLN B 1 34 ? 11.695 -4.445 17 1 97.75 34 GLN B N 1
ATOM 1614 C CA . GLN B 1 34 ? 10.875 -4.832 18.141 1 97.75 34 GLN B CA 1
ATOM 1615 C C . GLN B 1 34 ? 9.773 -5.805 17.719 1 97.75 34 GLN B C 1
ATOM 1617 O O . GLN B 1 34 ? 9.016 -5.531 16.781 1 97.75 34 GLN B O 1
ATOM 1622 N N . LYS B 1 35 ? 9.758 -6.902 18.391 1 97.88 35 LYS B N 1
ATOM 1623 C CA . LYS B 1 35 ? 8.617 -7.801 18.25 1 97.88 35 LYS B CA 1
ATOM 1624 C C . LYS B 1 35 ? 7.492 -7.414 19.203 1 97.88 35 LYS B C 1
ATOM 1626 O O . LYS B 1 35 ? 7.703 -7.301 20.422 1 97.88 35 LYS B O 1
ATOM 1631 N N . LEU B 1 36 ? 6.309 -7.277 18.688 1 98.12 36 LEU B N 1
ATOM 1632 C CA . LEU B 1 36 ? 5.184 -6.855 19.516 1 98.12 36 LEU B CA 1
ATOM 1633 C C . LEU B 1 36 ? 4.344 -8.055 19.953 1 98.12 36 LEU B C 1
ATOM 1635 O O . LEU B 1 36 ? 4.336 -9.086 19.281 1 98.12 36 LEU B O 1
ATOM 1639 N N . SER B 1 37 ? 3.723 -7.867 21.078 1 97.81 37 SER B N 1
ATOM 1640 C CA . SER B 1 37 ? 2.773 -8.844 21.594 1 97.81 37 SER B CA 1
ATOM 1641 C C . SER B 1 37 ? 1.438 -8.195 21.938 1 97.81 37 SER B C 1
ATOM 1643 O O . SER B 1 37 ? 1.075 -8.094 23.109 1 97.81 37 SER B O 1
ATOM 1645 N N . PRO B 1 38 ? 0.771 -7.852 20.922 1 98.25 38 PRO B N 1
ATOM 1646 C CA . PRO B 1 38 ? -0.466 -7.105 21.156 1 98.25 38 PRO B CA 1
ATOM 1647 C C . PRO B 1 38 ? -1.561 -7.961 21.797 1 98.25 38 PRO B C 1
ATOM 1649 O O . PRO B 1 38 ? -1.559 -9.188 21.641 1 98.25 38 PRO B O 1
ATOM 1652 N N . SER B 1 39 ? -2.447 -7.289 22.453 1 98.56 39 SER B N 1
ATOM 1653 C CA . SER B 1 39 ? -3.666 -7.934 22.938 1 98.56 39 SER B CA 1
ATOM 1654 C C . SER B 1 39 ? -4.754 -7.926 21.875 1 98.56 39 SER B C 1
ATOM 1656 O O . SER B 1 39 ? -4.578 -7.34 20.797 1 98.56 39 SER B O 1
ATOM 1658 N N . GLY B 1 40 ? -5.863 -8.703 22.203 1 98.31 40 GLY B N 1
ATOM 1659 C CA . GLY B 1 40 ? -7.012 -8.711 21.312 1 98.31 40 GLY B CA 1
ATOM 1660 C C . GLY B 1 40 ? -6.988 -9.867 20.328 1 98.31 40 GLY B C 1
ATOM 1661 O O . GLY B 1 40 ? -6.352 -10.891 20.578 1 98.31 40 GLY B O 1
ATOM 1662 N N . THR B 1 41 ? -7.734 -9.695 19.281 1 96.88 41 THR B N 1
ATOM 1663 C CA . THR B 1 41 ? -7.871 -10.711 18.234 1 96.88 41 THR B CA 1
ATOM 1664 C C . THR B 1 41 ? -6.922 -10.43 17.078 1 96.88 41 THR B C 1
ATOM 1666 O O . THR B 1 41 ? -7.242 -9.641 16.188 1 96.88 41 THR B O 1
ATOM 1669 N N . ALA B 1 42 ? -5.836 -11.125 17.062 1 96.5 42 ALA B N 1
ATOM 1670 C CA . ALA B 1 42 ? -4.832 -10.883 16.031 1 96.5 42 ALA B CA 1
ATOM 1671 C C . ALA B 1 42 ? -5.223 -11.562 14.719 1 96.5 42 ALA B C 1
ATOM 1673 O O . ALA B 1 42 ? -5.879 -12.602 14.727 1 96.5 42 ALA B O 1
ATOM 1674 N N . PRO B 1 43 ? -4.793 -11 13.602 1 97.19 43 PRO B N 1
ATOM 1675 C CA . PRO B 1 43 ? -5.027 -11.68 12.328 1 97.19 43 PRO B CA 1
ATOM 1676 C C . PRO B 1 43 ? -4.324 -13.031 12.234 1 97.19 43 PRO B C 1
ATOM 1678 O O . PRO B 1 43 ? -3.246 -13.211 12.812 1 97.19 43 PRO B O 1
ATOM 1681 N N . THR B 1 44 ? -4.895 -13.945 11.547 1 96.5 44 THR B N 1
ATOM 1682 C CA . THR B 1 44 ? -4.238 -15.211 11.227 1 96.5 44 THR B CA 1
ATOM 1683 C C . THR B 1 44 ? -3.014 -14.977 10.344 1 96.5 44 THR B C 1
ATOM 1685 O O . THR B 1 44 ? -2.943 -13.984 9.625 1 96.5 44 THR B O 1
ATOM 1688 N N . GLY B 1 45 ? -2.014 -15.883 10.484 1 97.81 45 GLY B N 1
ATOM 1689 C CA . GLY B 1 45 ? -0.865 -15.805 9.594 1 97.81 45 GLY B CA 1
ATOM 1690 C C . GLY B 1 45 ? -1.237 -15.883 8.133 1 97.81 45 GLY B C 1
ATOM 1691 O O . GLY B 1 45 ? -1.9 -16.828 7.699 1 97.81 45 GLY B O 1
ATOM 1692 N N . CYS B 1 46 ? -0.79 -14.906 7.32 1 98.44 46 CYS B N 1
ATOM 1693 C CA . CYS B 1 46 ? -1.221 -14.828 5.93 1 98.44 46 CYS B CA 1
ATOM 1694 C C . CYS B 1 46 ? -0.196 -14.078 5.082 1 98.44 46 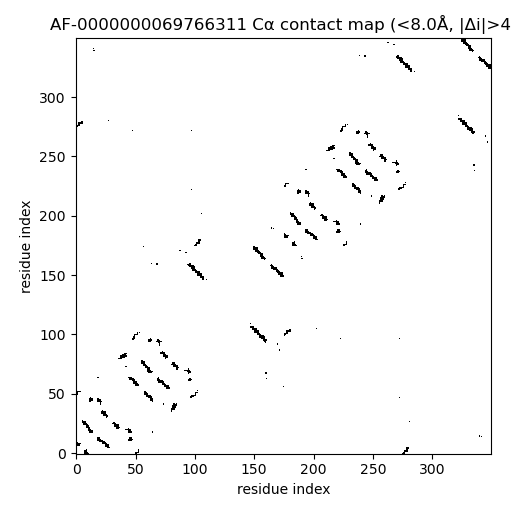CYS B C 1
ATOM 1696 O O . CYS B 1 46 ? 0.791 -13.562 5.609 1 98.44 46 CYS B O 1
ATOM 1698 N N . ALA B 1 47 ? -0.371 -14.094 3.783 1 97.88 47 ALA B N 1
ATOM 1699 C CA . ALA B 1 47 ? 0.427 -13.375 2.795 1 97.88 47 ALA B CA 1
ATOM 1700 C C . ALA B 1 47 ? -0.466 -12.68 1.768 1 97.88 47 ALA B C 1
ATOM 1702 O O . ALA B 1 47 ? -1.657 -12.984 1.669 1 97.88 47 ALA B O 1
ATOM 1703 N N . ALA B 1 48 ? 0.136 -11.727 1.104 1 97.81 48 ALA B N 1
ATOM 1704 C CA . ALA B 1 48 ? -0.537 -11.016 0.021 1 97.81 48 ALA B CA 1
ATOM 1705 C C . ALA B 1 48 ? -1.735 -10.227 0.542 1 97.81 48 ALA B C 1
ATOM 1707 O O . ALA B 1 48 ? -2.729 -10.055 -0.167 1 97.81 48 ALA B O 1
ATOM 1708 N N . HIS B 1 49 ? -1.723 -9.859 1.846 1 98.56 49 HIS B N 1
ATOM 1709 C CA . HIS B 1 49 ? -2.705 -8.938 2.41 1 98.56 49 HIS B CA 1
ATOM 1710 C C . HIS B 1 49 ? -2.268 -7.492 2.234 1 98.56 49 HIS B C 1
ATOM 1712 O O . HIS B 1 49 ? -1.12 -7.223 1.87 1 98.56 49 HIS B O 1
ATOM 1718 N N . SER B 1 50 ? -3.164 -6.617 2.432 1 98.19 50 SER B N 1
ATOM 1719 C CA . SER B 1 50 ? -2.844 -5.191 2.391 1 98.19 50 SER B CA 1
ATOM 1720 C C . SER B 1 50 ? -2.873 -4.578 3.787 1 98.19 50 SER B C 1
ATOM 1722 O O . SER B 1 50 ? -3.537 -5.102 4.684 1 98.19 50 SER B O 1
ATOM 1724 N N . ALA B 1 51 ? -2.164 -3.537 3.891 1 98.38 51 ALA B N 1
ATOM 1725 C CA . ALA B 1 51 ? -2.145 -2.77 5.133 1 98.38 51 ALA B CA 1
ATOM 1726 C C . ALA B 1 51 ? -2.039 -1.273 4.852 1 98.38 51 ALA B C 1
ATOM 1728 O O . ALA B 1 51 ? -1.385 -0.861 3.891 1 98.38 51 ALA B O 1
ATOM 1729 N N . VAL B 1 52 ? -2.711 -0.496 5.668 1 97.94 52 VAL B N 1
ATOM 1730 C CA . VAL B 1 52 ? -2.625 0.96 5.621 1 97.94 52 VAL B CA 1
ATOM 1731 C C . VAL B 1 52 ? -2.621 1.525 7.039 1 97.94 52 VAL B C 1
ATOM 1733 O O . VAL B 1 52 ? -3.145 0.901 7.965 1 97.94 52 VAL B O 1
ATOM 1736 N N . ALA B 1 53 ? -2.018 2.678 7.172 1 97.31 53 ALA B N 1
ATOM 1737 C CA . ALA B 1 53 ? -1.972 3.348 8.469 1 97.31 53 ALA B CA 1
ATOM 1738 C C . ALA B 1 53 ? -2.592 4.738 8.391 1 97.31 53 ALA B C 1
ATOM 1740 O O . ALA B 1 53 ? -2.445 5.438 7.383 1 97.31 53 ALA B O 1
ATOM 1741 N N . VAL B 1 54 ? -3.268 5.051 9.445 1 95.75 54 VAL B N 1
ATOM 1742 C CA . VAL B 1 54 ? -3.799 6.402 9.594 1 95.75 54 VAL B CA 1
ATOM 1743 C C . VAL B 1 54 ? -3.969 6.738 11.07 1 95.75 54 VAL B C 1
ATOM 1745 O O . VAL B 1 54 ? -4.547 5.957 11.828 1 95.75 54 VAL B O 1
ATOM 1748 N N . GLY B 1 55 ? -3.416 7.906 11.438 1 93.75 55 GLY B N 1
ATOM 1749 C CA . GLY B 1 55 ? -3.502 8.297 12.836 1 93.75 55 GLY B CA 1
ATOM 1750 C C . GLY B 1 55 ? -2.828 7.305 13.766 1 93.75 55 GLY B C 1
ATOM 1751 O O . GLY B 1 55 ? -1.643 7.008 13.617 1 93.75 55 GLY B O 1
ATOM 1752 N N . LYS B 1 56 ? -3.611 6.773 14.68 1 96.75 56 LYS B N 1
ATOM 1753 C CA . LYS B 1 56 ? -3.066 5.863 15.688 1 96.75 56 LYS B CA 1
ATOM 1754 C C . LYS B 1 56 ? -3.346 4.41 15.32 1 96.75 56 LYS B C 1
ATOM 1756 O O . LYS B 1 56 ? -3.234 3.52 16.172 1 96.75 56 LYS B O 1
ATOM 1761 N N . HIS B 1 57 ? -3.729 4.227 14.055 1 98.06 57 HIS B N 1
ATOM 1762 C CA . HIS B 1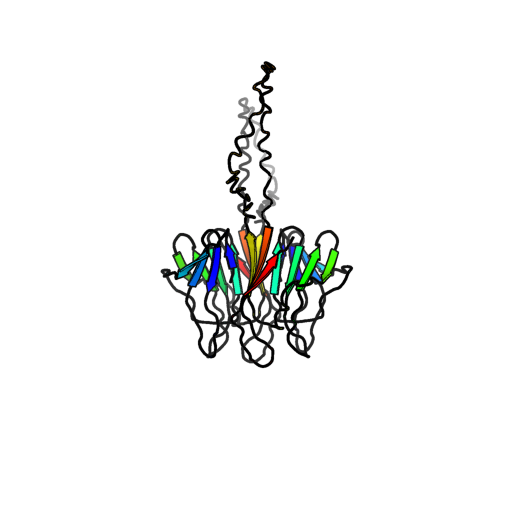 57 ? -4.18 2.873 13.742 1 98.06 57 HIS B CA 1
ATOM 1763 C C . HIS B 1 57 ? -3.494 2.34 12.492 1 98.06 57 HIS B C 1
ATOM 1765 O O . HIS B 1 57 ? -3.141 3.111 11.594 1 98.06 57 HIS B O 1
ATOM 1771 N N . LEU B 1 58 ? -3.367 1.035 12.492 1 98.19 58 LEU B N 1
ATOM 1772 C CA . LEU B 1 58 ? -3.102 0.241 11.305 1 98.19 58 LEU B CA 1
ATOM 1773 C C . LEU B 1 58 ? -4.309 -0.619 10.938 1 98.19 58 LEU B C 1
ATOM 1775 O O . LEU B 1 58 ? -4.969 -1.17 11.82 1 98.19 58 LEU B O 1
ATOM 1779 N N . TYR B 1 59 ? -4.551 -0.771 9.688 1 98.31 59 TYR B N 1
ATOM 1780 C CA . TYR B 1 59 ? -5.598 -1.658 9.195 1 98.31 59 TYR B CA 1
ATOM 1781 C C . TYR B 1 59 ? -5.02 -2.717 8.266 1 98.31 59 TYR B C 1
ATOM 1783 O O . TYR B 1 59 ? -4.184 -2.41 7.41 1 98.31 59 TYR B O 1
ATOM 1791 N N . VAL B 1 60 ? -5.449 -3.922 8.445 1 98.5 60 VAL B N 1
ATOM 1792 C CA . VAL B 1 60 ? -5.027 -5.047 7.617 1 98.5 60 VAL B CA 1
ATOM 1793 C C . VAL B 1 60 ? -6.254 -5.734 7.02 1 98.5 60 VAL B C 1
ATOM 1795 O O . VAL B 1 60 ? -7.242 -5.973 7.719 1 98.5 60 VAL B O 1
ATOM 1798 N N . PHE B 1 61 ? -6.203 -6.082 5.777 1 98.19 61 PHE B N 1
ATOM 1799 C CA . PHE B 1 61 ? -7.324 -6.754 5.137 1 98.19 61 PHE B CA 1
ATOM 1800 C C . PHE B 1 61 ? -6.836 -7.828 4.172 1 98.19 61 PHE B C 1
ATOM 1802 O O . PHE B 1 61 ? -5.871 -7.617 3.436 1 98.19 61 PHE B O 1
ATOM 1809 N N . GLY B 1 62 ? -7.527 -8.945 4.199 1 98.38 62 GLY B N 1
ATOM 1810 C CA . GLY B 1 62 ? -7.398 -9.961 3.172 1 98.38 62 GLY B CA 1
ATOM 1811 C C . GLY B 1 62 ? -6.098 -10.734 3.256 1 98.38 62 GLY B C 1
ATOM 1812 O O . GLY B 1 62 ? -5.562 -10.945 4.348 1 98.38 62 GLY B O 1
ATOM 1813 N N . GLY B 1 63 ? -5.664 -11.211 2.047 1 98.44 63 GLY B N 1
ATOM 1814 C CA . GLY B 1 63 ? -4.531 -12.117 1.947 1 98.44 63 GLY B CA 1
ATOM 1815 C C . GLY B 1 63 ? -4.941 -13.57 1.815 1 98.44 63 GLY B C 1
ATOM 1816 O O . GLY B 1 63 ? -6.102 -13.875 1.515 1 98.44 63 GLY B O 1
ATOM 1817 N N . MET B 1 64 ? -3.967 -14.391 1.96 1 98.38 64 MET B N 1
ATOM 1818 C CA . MET B 1 64 ? -4.266 -15.805 1.801 1 98.38 64 MET B CA 1
ATOM 1819 C C . MET B 1 64 ? -3.557 -16.641 2.865 1 98.38 64 MET B C 1
ATOM 1821 O O . MET B 1 64 ? -2.502 -16.234 3.367 1 98.38 64 MET B O 1
ATOM 1825 N N . THR B 1 65 ? -4.145 -17.734 3.145 1 97.94 65 THR B N 1
ATOM 1826 C CA . THR B 1 65 ? -3.572 -18.844 3.898 1 97.94 65 THR B CA 1
ATOM 1827 C C . THR B 1 65 ? -3.414 -20.078 3.012 1 97.94 65 THR B C 1
ATOM 1829 O O . THR B 1 65 ? -3.793 -20.047 1.839 1 97.94 65 THR B O 1
ATOM 1832 N N . PRO B 1 66 ? -2.879 -21.109 3.605 1 96.06 66 PRO B N 1
ATOM 1833 C CA . PRO B 1 66 ? -2.822 -22.328 2.811 1 96.06 66 PRO B CA 1
ATOM 1834 C C . PRO B 1 66 ? -4.207 -22.844 2.416 1 96.06 66 PRO B C 1
ATOM 1836 O O . PRO B 1 66 ? -4.34 -23.594 1.446 1 96.06 66 PRO B O 1
ATOM 1839 N N . THR B 1 67 ? -5.199 -22.359 3.137 1 96.88 67 THR B N 1
ATOM 1840 C CA . THR B 1 67 ? -6.523 -22.922 2.91 1 96.88 67 THR B CA 1
ATOM 1841 C C . THR B 1 67 ? -7.363 -22 2.035 1 96.88 67 THR B C 1
ATOM 1843 O O . THR B 1 67 ? -8.484 -22.344 1.651 1 96.88 67 THR B O 1
ATOM 1846 N N . GLY B 1 68 ? -6.91 -20.844 1.746 1 97.69 68 GLY B N 1
ATOM 1847 C CA . GLY B 1 68 ? -7.668 -19.969 0.854 1 97.69 68 GLY B CA 1
ATOM 1848 C C . GLY B 1 68 ? -7.508 -18.5 1.17 1 97.69 68 GLY B C 1
ATOM 1849 O O . GLY B 1 68 ? -6.73 -18.125 2.051 1 97.69 68 GLY B O 1
ATOM 1850 N N . ALA B 1 69 ? -8.25 -17.688 0.401 1 98.5 69 ALA B N 1
ATOM 1851 C CA . ALA B 1 69 ? -8.211 -16.234 0.563 1 98.5 69 ALA B CA 1
ATOM 1852 C C . ALA B 1 69 ? -8.984 -15.797 1.803 1 98.5 69 ALA B C 1
ATOM 1854 O O . ALA B 1 69 ? -9.992 -16.422 2.162 1 98.5 69 ALA B O 1
ATOM 1855 N N . LEU B 1 70 ? -8.602 -14.711 2.393 1 98.25 70 LEU B N 1
ATOM 1856 C CA . LEU B 1 70 ? -9.227 -14.18 3.604 1 98.25 70 LEU B CA 1
ATOM 1857 C C . LEU B 1 70 ? -10.141 -13.008 3.277 1 98.25 70 LEU B C 1
ATOM 1859 O O . LEU B 1 70 ? -9.844 -12.211 2.381 1 98.25 70 LEU B O 1
ATOM 1863 N N . ASP B 1 71 ? -11.195 -12.812 4.082 1 97.12 71 ASP B N 1
ATOM 1864 C CA . ASP B 1 71 ? -12.156 -11.727 3.9 1 97.12 71 ASP B CA 1
ATOM 1865 C C . ASP B 1 71 ? -12.266 -10.875 5.164 1 97.12 71 ASP B C 1
ATOM 1867 O O . ASP B 1 71 ? -13.25 -10.156 5.352 1 97.12 71 ASP B O 1
ATOM 1871 N N . THR B 1 72 ? -11.297 -10.945 5.984 1 96.75 72 THR B N 1
ATOM 1872 C CA . THR B 1 72 ? -11.367 -10.289 7.285 1 96.75 72 THR B CA 1
ATOM 1873 C C . THR B 1 72 ? -10.547 -9 7.281 1 96.75 72 THR B C 1
ATOM 1875 O O . THR B 1 72 ? -9.523 -8.906 6.598 1 96.75 72 THR B O 1
ATOM 1878 N N . MET B 1 73 ? -11.031 -8.055 8.125 1 97.19 73 MET B N 1
ATOM 1879 C CA . MET B 1 73 ? -10.344 -6.789 8.359 1 97.19 73 MET B CA 1
ATOM 1880 C C . MET B 1 73 ? -10.039 -6.602 9.844 1 97.19 73 MET B C 1
ATOM 1882 O O . MET B 1 73 ? -10.898 -6.867 10.695 1 97.19 73 MET B O 1
ATOM 1886 N N . TYR B 1 74 ? -8.828 -6.141 10.141 1 98.12 74 TYR B N 1
ATOM 1887 C CA . TYR B 1 74 ? -8.406 -5.902 11.516 1 98.12 74 TYR B CA 1
ATOM 1888 C C . TYR B 1 74 ? -7.898 -4.477 11.688 1 98.12 74 TYR B C 1
ATOM 1890 O O . TYR B 1 74 ? -7.379 -3.875 10.75 1 98.12 74 TYR B O 1
ATOM 1898 N N . GLN B 1 75 ? -8.07 -3.979 12.859 1 98.31 75 GLN B N 1
ATOM 1899 C CA . GLN B 1 75 ? -7.512 -2.703 13.305 1 98.31 75 GLN B CA 1
ATOM 1900 C C . GLN B 1 75 ? -6.52 -2.904 14.445 1 98.31 75 GLN B C 1
ATOM 1902 O O . GLN B 1 75 ? -6.797 -3.643 15.391 1 98.31 75 GLN B O 1
ATOM 1907 N N . TYR B 1 76 ? -5.395 -2.332 14.289 1 98.69 76 TYR B N 1
ATOM 1908 C CA . TYR B 1 76 ? -4.395 -2.33 15.352 1 98.69 76 TYR B CA 1
ATOM 1909 C C . TYR B 1 76 ? -4.215 -0.93 15.922 1 98.69 76 TYR B C 1
ATOM 1911 O O . TYR B 1 76 ? -3.854 0.003 15.203 1 98.69 76 TYR B O 1
ATOM 1919 N N . HIS B 1 77 ? -4.5 -0.752 17.219 1 98.69 77 HIS B N 1
ATOM 1920 C CA . HIS B 1 77 ? -4.199 0.493 17.922 1 98.69 77 HIS B CA 1
ATOM 1921 C C . HIS B 1 77 ? -2.738 0.545 18.344 1 98.69 77 HIS B C 1
ATOM 1923 O O . HIS B 1 77 ? -2.33 -0.177 19.266 1 98.69 77 HIS B O 1
ATOM 1929 N N . ILE B 1 78 ? -2.016 1.401 17.844 1 98.19 78 ILE B N 1
ATOM 1930 C CA . ILE B 1 78 ? -0.563 1.422 17.969 1 98.19 78 ILE B CA 1
ATOM 1931 C C . ILE B 1 78 ? -0.171 1.677 19.422 1 98.19 78 ILE B C 1
ATOM 1933 O O . ILE B 1 78 ? 0.665 0.961 19.969 1 98.19 78 ILE B O 1
ATOM 1937 N N . GLU B 1 79 ? -0.785 2.627 20.094 1 97.75 79 GLU B N 1
ATOM 1938 C CA . GLU B 1 79 ? -0.419 2.988 21.453 1 97.75 79 GLU B CA 1
ATOM 1939 C C . GLU B 1 79 ? -0.89 1.934 22.453 1 97.75 79 GLU B C 1
ATOM 1941 O O . GLU B 1 79 ? -0.151 1.563 23.375 1 97.75 79 GLU B O 1
ATOM 1946 N N . LYS B 1 80 ? -2.047 1.46 22.203 1 98.38 80 LYS B N 1
ATOM 1947 C CA . LYS B 1 80 ? -2.615 0.493 23.141 1 98.38 80 LYS B CA 1
ATOM 1948 C C . LYS B 1 80 ? -2.131 -0.92 22.828 1 98.38 80 LYS B C 1
ATOM 1950 O O . LYS B 1 80 ? -2.309 -1.834 23.641 1 98.38 80 LYS B O 1
ATOM 1955 N N . GLN B 1 81 ? -1.562 -1.075 21.688 1 98.44 81 GLN B N 1
ATOM 1956 C CA . GLN B 1 81 ? -1.108 -2.383 21.219 1 98.44 81 GLN B CA 1
ATOM 1957 C C . GLN B 1 81 ? -2.225 -3.418 21.328 1 98.44 81 GLN B C 1
ATOM 1959 O O . GLN B 1 81 ? -2.078 -4.43 22.016 1 98.44 81 GLN B O 1
ATOM 1964 N N . HIS B 1 82 ? -3.242 -3.148 20.547 1 98.81 82 HIS B N 1
ATOM 1965 C CA . HIS B 1 82 ? -4.441 -3.975 20.609 1 98.81 82 HIS B CA 1
ATOM 1966 C C . HIS B 1 82 ? -5.047 -4.188 19.234 1 98.81 82 HIS B C 1
ATOM 1968 O O . HIS B 1 82 ? -5.281 -3.225 18.5 1 98.81 82 HIS B O 1
ATOM 1974 N N . TRP B 1 83 ? -5.281 -5.492 18.938 1 98.69 83 TRP B N 1
ATOM 1975 C CA . TRP B 1 83 ? -5.941 -5.855 17.688 1 98.69 83 TRP B CA 1
ATOM 1976 C C . TRP B 1 83 ? -7.453 -5.949 17.875 1 98.69 83 TRP B C 1
ATOM 1978 O O . TRP B 1 83 ? -7.926 -6.484 18.875 1 98.69 83 TRP B O 1
ATOM 1988 N N . THR B 1 84 ? -8.172 -5.492 16.922 1 98.25 84 THR B N 1
ATOM 1989 C CA . THR B 1 84 ? -9.625 -5.637 16.891 1 98.25 84 THR B CA 1
ATOM 1990 C C . THR B 1 84 ? -10.078 -6.168 15.531 1 98.25 84 THR B C 1
ATOM 1992 O O . THR B 1 84 ? -9.688 -5.641 14.484 1 98.25 84 THR B O 1
ATOM 1995 N N . LEU B 1 85 ? -10.875 -7.203 15.609 1 97.56 85 LEU B N 1
ATOM 1996 C CA . LEU B 1 85 ? -11.547 -7.656 14.398 1 97.56 85 LEU B CA 1
ATOM 1997 C C . LEU B 1 85 ? -12.719 -6.746 14.055 1 97.56 85 LEU B C 1
ATOM 1999 O O . LEU B 1 85 ? -13.625 -6.559 14.875 1 97.56 85 LEU B O 1
ATOM 2003 N N . LEU B 1 86 ? -12.641 -6.184 12.828 1 95 86 LEU B N 1
ATOM 2004 C CA . LEU B 1 86 ? -13.711 -5.277 12.414 1 95 86 LEU B CA 1
ATOM 2005 C C . LEU B 1 86 ? -14.844 -6.043 11.742 1 95 86 LEU B C 1
ATOM 2007 O O . LEU B 1 86 ? -14.594 -6.969 10.961 1 95 86 LEU B O 1
ATOM 2011 N N . LYS B 1 87 ? -16.031 -5.625 12.016 1 90.25 87 LYS B N 1
ATOM 2012 C CA . LYS B 1 87 ? -17.203 -6.25 11.414 1 90.25 87 LYS B CA 1
ATOM 2013 C C . LYS B 1 87 ? -17.812 -5.348 10.352 1 90.25 87 LYS B C 1
ATOM 2015 O O . LYS B 1 87 ? -17.938 -4.141 10.547 1 90.25 87 LYS B O 1
ATOM 2020 N N . PHE B 1 88 ? -18.125 -5.918 9.234 1 85.19 88 PHE B N 1
ATOM 2021 C CA . PHE B 1 88 ? -18.812 -5.199 8.172 1 85.19 88 PHE B CA 1
ATOM 2022 C C . PHE B 1 88 ? -20.328 -5.281 8.352 1 85.19 88 PHE B C 1
ATOM 2024 O O . PHE B 1 88 ? -20.859 -6.363 8.586 1 85.19 88 PHE B O 1
ATOM 2031 N N . ASP B 1 89 ? -21.047 -4.172 8.328 1 79.5 89 ASP B N 1
ATOM 2032 C CA . ASP B 1 89 ? -22.484 -4.129 8.617 1 79.5 89 ASP B CA 1
ATOM 2033 C C . ASP B 1 89 ? -23.297 -4.586 7.414 1 79.5 89 ASP B C 1
ATOM 2035 O O . ASP B 1 89 ? -24.391 -5.133 7.57 1 79.5 89 ASP B O 1
ATOM 2039 N N . THR B 1 90 ? -22.875 -4.242 6.258 1 76.56 90 THR B N 1
ATOM 2040 C CA . THR B 1 90 ? -23.75 -4.496 5.105 1 76.56 90 THR B CA 1
ATOM 2041 C C . THR B 1 90 ? -23.344 -5.785 4.398 1 76.56 90 THR B C 1
ATOM 2043 O O . THR B 1 90 ? -24.078 -6.773 4.434 1 76.56 90 THR B O 1
ATOM 2046 N N . PHE B 1 91 ? -22.344 -5.801 3.719 1 84.88 91 PHE B N 1
ATOM 2047 C CA . PHE B 1 91 ? -21.953 -6.984 2.959 1 84.88 91 PHE B CA 1
ATOM 2048 C C . PHE B 1 91 ? -20.516 -7.363 3.258 1 84.88 91 PHE B C 1
ATOM 2050 O O . PHE B 1 91 ? -19.641 -6.492 3.391 1 84.88 91 PHE B O 1
ATOM 2057 N N . LEU B 1 92 ? -20.422 -8.703 3.412 1 84.19 92 LEU B N 1
ATOM 2058 C CA . LEU B 1 92 ? -19.078 -9.242 3.588 1 84.19 92 LEU B CA 1
ATOM 2059 C C . LEU B 1 92 ? -18.359 -9.344 2.25 1 84.19 92 LEU B C 1
ATOM 2061 O O . LEU B 1 92 ? -18.844 -10.008 1.329 1 84.19 92 LEU B O 1
ATOM 2065 N N . PRO B 1 93 ? -17.266 -8.734 2.164 1 91.44 93 PRO B N 1
ATOM 2066 C CA . PRO B 1 93 ? -16.516 -8.891 0.916 1 91.44 93 PRO B CA 1
ATOM 2067 C C . PRO B 1 93 ? -16 -10.312 0.711 1 91.44 93 PRO B C 1
ATOM 2069 O O . PRO B 1 93 ? -15.758 -11.031 1.684 1 91.44 93 PRO B O 1
ATOM 2072 N N . ALA B 1 94 ? -15.859 -10.719 -0.486 1 95.62 94 ALA B N 1
ATOM 2073 C CA . ALA B 1 94 ? -15.203 -11.992 -0.784 1 95.62 94 ALA B CA 1
ATOM 2074 C C . ALA B 1 94 ? -13.75 -11.984 -0.312 1 95.62 94 ALA B C 1
ATOM 2076 O O . ALA B 1 94 ? -13.094 -10.938 -0.331 1 95.62 94 ALA B O 1
ATOM 2077 N N . GLY B 1 95 ? -13.297 -13.172 0.106 1 97.81 95 GLY B N 1
ATOM 2078 C CA . GLY B 1 95 ? -11.867 -13.289 0.357 1 97.81 95 GLY B CA 1
ATOM 2079 C C . GLY B 1 95 ? -11.023 -13 -0.867 1 97.81 95 GLY B C 1
ATOM 2080 O O . GLY B 1 95 ? -11.32 -13.477 -1.965 1 97.81 95 GLY B O 1
ATOM 2081 N N . ARG B 1 96 ? -9.945 -12.227 -0.639 1 98.56 96 ARG B N 1
ATOM 2082 C CA . ARG B 1 96 ? -9.18 -11.836 -1.814 1 98.56 96 ARG B CA 1
ATOM 2083 C C . ARG B 1 96 ? -7.734 -11.5 -1.442 1 98.56 96 ARG B C 1
ATOM 2085 O O . ARG B 1 96 ? -7.449 -11.148 -0.297 1 98.56 96 ARG B O 1
ATOM 2092 N N . LEU B 1 97 ? -6.875 -11.656 -2.348 1 98.25 97 LEU B N 1
ATOM 2093 C CA . LEU B 1 97 ? -5.477 -11.242 -2.32 1 98.25 97 LEU B CA 1
ATOM 2094 C C . LEU B 1 97 ? -5.145 -10.375 -3.533 1 98.25 97 LEU B C 1
ATOM 2096 O O . LEU B 1 97 ? -5.941 -10.281 -4.469 1 98.25 97 LEU B O 1
ATOM 2100 N N . ASP B 1 98 ? -4.016 -9.664 -3.451 1 96.94 98 ASP B N 1
ATOM 2101 C CA . ASP B 1 98 ? -3.518 -8.867 -4.566 1 96.94 98 ASP B CA 1
ATOM 2102 C C . ASP B 1 98 ? -4.48 -7.727 -4.898 1 96.94 98 ASP B C 1
ATOM 2104 O O . ASP B 1 98 ? -4.648 -7.371 -6.066 1 96.94 98 ASP B O 1
ATOM 2108 N N . HIS B 1 99 ? -5.211 -7.246 -3.93 1 98.12 99 HIS B N 1
ATOM 2109 C CA . HIS B 1 99 ? -6.055 -6.059 -4.031 1 98.12 99 HIS B CA 1
ATOM 2110 C C . HIS B 1 99 ? -5.281 -4.801 -3.646 1 98.12 99 HIS B C 1
ATOM 2112 O O . HIS B 1 99 ? -4.168 -4.887 -3.123 1 98.12 99 HIS B O 1
ATOM 2118 N N . SER B 1 100 ? -5.801 -3.703 -3.967 1 98 100 SER B N 1
ATOM 2119 C CA . SER B 1 100 ? -5.27 -2.424 -3.51 1 98 100 SER B CA 1
ATOM 2120 C C . SER B 1 100 ? -6.125 -1.835 -2.395 1 98 100 SER B C 1
ATOM 2122 O O . SER B 1 100 ? -7.336 -2.062 -2.348 1 98 100 SER B O 1
ATOM 2124 N N . MET B 1 101 ? -5.508 -1.094 -1.548 1 98 101 MET B N 1
ATOM 2125 C CA . MET B 1 101 ? -6.184 -0.549 -0.374 1 98 101 MET B CA 1
ATOM 2126 C C . MET B 1 101 ? -5.637 0.831 -0.022 1 98 101 MET B C 1
ATOM 2128 O O . MET B 1 101 ? -4.422 1.048 -0.05 1 98 101 MET B O 1
ATOM 2132 N N . CYS B 1 102 ? -6.52 1.803 0.241 1 97.5 102 CYS B N 1
ATOM 2133 C CA . CYS B 1 102 ? -6.105 3.127 0.688 1 97.5 102 CYS B CA 1
ATOM 2134 C C . CYS B 1 102 ? -7.18 3.773 1.553 1 97.5 102 CYS B C 1
ATOM 2136 O O . CYS B 1 102 ? -8.312 3.289 1.611 1 97.5 102 CYS B O 1
ATOM 2138 N N . ILE B 1 103 ? -6.832 4.812 2.24 1 96.12 103 ILE B N 1
ATOM 2139 C CA . ILE B 1 103 ? -7.75 5.578 3.08 1 96.12 103 ILE B CA 1
ATOM 2140 C C . ILE B 1 103 ? -7.785 7.031 2.615 1 96.12 103 ILE B C 1
ATOM 2142 O O . ILE B 1 103 ? -6.746 7.613 2.293 1 96.12 103 ILE B O 1
ATOM 2146 N N . ILE B 1 104 ? -8.953 7.559 2.609 1 94.12 104 ILE B N 1
ATOM 2147 C CA . ILE B 1 104 ? -9.109 8.961 2.227 1 94.12 104 ILE B CA 1
ATOM 2148 C C . ILE B 1 104 ? -10.055 9.656 3.197 1 94.12 104 ILE B C 1
ATOM 2150 O O . ILE B 1 104 ? -11.023 9.055 3.674 1 94.12 104 ILE B O 1
ATOM 2154 N N . PRO B 1 105 ? -9.812 10.953 3.486 1 91.38 105 PRO B N 1
ATOM 2155 C CA . PRO B 1 105 ? -10.805 11.727 4.238 1 91.38 105 PRO B CA 1
ATOM 2156 C C . PRO B 1 105 ? -12.109 11.93 3.461 1 91.38 105 PRO B C 1
ATOM 2158 O O . PRO B 1 105 ? -12.078 12.117 2.242 1 91.38 105 PRO B O 1
ATOM 2161 N N . TRP B 1 106 ? -13.188 11.812 4.121 1 88.31 106 TRP B N 1
ATOM 2162 C CA . TRP B 1 106 ? -14.508 11.953 3.518 1 88.31 106 TRP B CA 1
ATOM 2163 C C . TRP B 1 106 ? -15.344 12.977 4.277 1 88.31 106 TRP B C 1
ATOM 2165 O O . TRP B 1 106 ? -15.641 12.789 5.461 1 88.31 106 TRP B O 1
ATOM 2175 N N . PRO B 1 107 ? -15.586 14.188 3.604 1 81.06 107 PRO B N 1
ATOM 2176 C CA . PRO B 1 107 ? -16.375 15.203 4.305 1 81.06 107 PRO B CA 1
ATOM 2177 C C . PRO B 1 107 ? -17.797 14.734 4.609 1 81.06 107 PRO B C 1
ATOM 2179 O O . PRO B 1 107 ? -18.406 14.031 3.801 1 81.06 107 PRO B O 1
ATOM 2182 N N . VAL B 1 108 ? -18.016 14.734 5.855 1 69.31 108 VAL B N 1
ATOM 2183 C CA . VAL B 1 108 ? -19.391 14.422 6.238 1 69.31 108 VAL B CA 1
ATOM 2184 C C . VAL B 1 108 ? -20.312 15.555 5.801 1 69.31 108 VAL B C 1
ATOM 2186 O O . VAL B 1 108 ? -20.109 16.719 6.16 1 69.31 108 VAL B O 1
ATOM 2189 N N . MET B 1 109 ? -20.766 15.438 4.676 1 58.72 109 MET B N 1
ATOM 2190 C CA . MET B 1 109 ? -21.734 16.453 4.289 1 58.72 109 MET B CA 1
ATOM 2191 C C . MET B 1 109 ? -22.875 16.531 5.301 1 58.72 109 MET B C 1
ATOM 2193 O O . MET B 1 109 ? -23.422 15.516 5.699 1 58.72 109 MET B O 1
ATOM 2197 N N . CYS B 1 110 ? -22.656 17.391 6.188 1 49.38 110 CYS B N 1
ATOM 2198 C CA . CYS B 1 110 ? -23.859 17.641 6.977 1 49.38 110 CYS B CA 1
ATOM 2199 C C . CYS B 1 110 ? -25.078 17.781 6.074 1 49.38 110 CYS B C 1
ATOM 2201 O O . CYS B 1 110 ? -25.109 18.656 5.203 1 49.38 110 CYS B O 1
ATOM 2203 N N . THR B 1 111 ? -25.547 16.672 5.555 1 46.72 111 THR B N 1
ATOM 2204 C CA . THR B 1 111 ? -26.859 16.906 4.996 1 46.72 111 THR B CA 1
ATOM 2205 C C . THR B 1 111 ? -27.672 17.844 5.898 1 46.72 111 THR B C 1
ATOM 2207 O O . THR B 1 111 ? -27.984 17.5 7.039 1 46.72 111 THR B O 1
ATOM 2210 N N . SER B 1 112 ? -27.344 19.047 5.961 1 42.84 112 SER B N 1
ATOM 2211 C CA . SER B 1 112 ? -28.406 19.875 6.504 1 42.84 112 SER B CA 1
ATOM 2212 C C . SER B 1 112 ? -29.781 19.406 6.016 1 42.84 112 SER B C 1
ATOM 2214 O O . SER B 1 112 ? -30.016 19.312 4.809 1 42.84 112 SER B O 1
ATOM 2216 N N . GLU B 1 113 ? -30.312 18.531 6.617 1 42.47 113 GLU B N 1
ATOM 2217 C CA . GLU B 1 113 ? -31.75 18.469 6.418 1 42.47 113 GLU B CA 1
ATOM 2218 C C . GLU B 1 113 ? -32.344 19.859 6.273 1 42.47 113 GLU B C 1
ATOM 2220 O O . GLU B 1 113 ? -32.469 20.609 7.25 1 42.47 113 GLU B O 1
ATOM 2225 N N . LYS B 1 114 ? -32 20.609 5.254 1 41 114 LYS B N 1
ATOM 2226 C CA . LYS B 1 114 ? -32.969 21.672 5.008 1 41 114 LYS B CA 1
ATOM 2227 C C . LYS B 1 114 ? -34.375 21.188 5.254 1 41 114 LYS B C 1
ATOM 2229 O O . LYS B 1 114 ? -34.875 20.266 4.578 1 41 114 LYS B O 1
ATOM 2234 N N . GLU B 1 115 ? -34.781 21.109 6.414 1 39.09 115 GLU B N 1
ATOM 2235 C CA . GLU B 1 115 ? -36.219 21.109 6.672 1 39.09 115 GLU B CA 1
ATOM 2236 C C . GLU B 1 115 ? -36.969 21.938 5.621 1 39.09 115 GLU B C 1
ATOM 2238 O O . GLU B 1 115 ? -36.75 23.141 5.492 1 39.09 115 GLU B O 1
ATOM 2243 N N . ASP B 1 116 ? -37.062 21.422 4.375 1 41.16 116 ASP B N 1
ATOM 2244 C CA . ASP B 1 116 ? -38.188 21.984 3.619 1 41.16 116 ASP B CA 1
ATOM 2245 C C . ASP B 1 116 ? -39.312 22.359 4.547 1 41.16 116 ASP B C 1
ATOM 2247 O O . ASP B 1 116 ? -40.094 21.5 4.965 1 41.16 116 ASP B O 1
ATOM 2251 N N . SER B 1 117 ? -39 23.141 5.469 1 37.12 117 SER B N 1
ATOM 2252 C CA . SER B 1 117 ? -40.062 23.812 6.184 1 37.12 117 SER B CA 1
ATOM 2253 C C . SER B 1 117 ? -41.125 24.359 5.223 1 37.12 117 SER B C 1
ATOM 2255 O O . SER B 1 117 ? -40.938 25.438 4.641 1 37.12 117 SER B O 1
ATOM 2257 N N . ASN B 1 118 ? -41.469 23.656 4.074 1 38.38 118 ASN B N 1
ATOM 2258 C CA . ASN B 1 118 ? -42.781 24.016 3.609 1 38.38 118 ASN B CA 1
ATOM 2259 C C . ASN B 1 118 ? -43.781 24.078 4.762 1 38.38 118 ASN B C 1
ATOM 2261 O O . ASN B 1 118 ? -44.438 23.094 5.082 1 38.38 118 ASN B O 1
ATOM 2265 N N . SER B 1 119 ? -43.406 24.469 5.883 1 32.66 119 SER B N 1
ATOM 2266 C CA . SER B 1 119 ? -44.406 24.891 6.859 1 32.66 119 SER B CA 1
ATOM 2267 C C . SER B 1 119 ? -45.5 25.719 6.203 1 32.66 119 SER B C 1
ATOM 2269 O O . SER B 1 119 ? -45.25 26.781 5.652 1 32.66 119 SER B O 1
ATOM 2271 N N . VAL B 1 120 ? -46.5 25.062 5.547 1 32.84 120 VAL B N 1
ATOM 2272 C CA . VAL B 1 120 ? -47.812 25.688 5.367 1 32.84 120 VAL B CA 1
ATOM 2273 C C . VAL B 1 120 ? -48.094 26.656 6.512 1 32.84 120 VAL B C 1
ATOM 2275 O O . VAL B 1 120 ? -48 26.281 7.684 1 32.84 120 VAL B O 1
ATOM 2278 N N . ASP B 1 121 ? -47.75 27.875 6.301 1 32.94 121 ASP B N 1
ATOM 2279 C CA . ASP B 1 121 ? -48.188 29.047 7.078 1 32.94 121 ASP B CA 1
ATOM 2280 C C . ASP B 1 121 ? -49.625 28.859 7.562 1 32.94 121 ASP B C 1
ATOM 2282 O O . ASP B 1 121 ? -50.562 29 6.777 1 32.94 121 ASP B O 1
ATOM 2286 N N . LEU B 1 122 ? -49.906 27.672 8.188 1 26.45 122 LEU B N 1
ATOM 2287 C CA . LEU B 1 122 ? -51.219 27.812 8.852 1 26.45 122 LEU B CA 1
ATOM 2288 C C . LEU B 1 122 ? -51.312 29.141 9.578 1 26.45 122 LEU B C 1
ATOM 2290 O O . LEU B 1 122 ? -50.406 29.547 10.281 1 26.45 122 LEU B O 1
ATOM 2294 N N . ASN B 1 123 ? -52.25 29.922 9.117 1 29.47 123 ASN B N 1
ATOM 2295 C CA . ASN B 1 123 ? -52.812 31.219 9.492 1 29.47 123 ASN B CA 1
ATOM 2296 C C . ASN B 1 123 ? -53 31.328 11 1 29.47 123 ASN B C 1
ATOM 2298 O O . ASN B 1 123 ? -54.094 31.031 11.5 1 29.47 123 ASN B O 1
ATOM 2302 N N . CYS B 1 124 ? -52.219 30.484 11.828 1 23.75 124 CYS B N 1
ATOM 2303 C CA . CYS B 1 124 ? -52.688 30.734 13.195 1 23.75 124 CYS B CA 1
ATOM 2304 C C . CYS B 1 124 ? -52.594 32.219 13.539 1 23.75 124 CYS B C 1
ATOM 2306 O O . CYS B 1 124 ? -51.594 32.875 13.195 1 23.75 124 CYS B O 1
ATOM 2308 N N . ASP B 1 125 ? -53.625 32.812 13.828 1 29.66 125 ASP B N 1
ATOM 2309 C CA . ASP B 1 125 ? -54.062 34.125 14.281 1 29.66 125 ASP B CA 1
ATOM 2310 C C . ASP B 1 125 ? -53.281 34.562 15.508 1 29.66 125 ASP B C 1
ATOM 2312 O O . ASP B 1 125 ? -53.688 35.5 16.203 1 29.66 125 ASP B O 1
ATOM 2316 N N . THR B 1 126 ? -52.188 33.906 15.961 1 26.95 126 THR B N 1
ATOM 2317 C CA . THR B 1 126 ? -51.906 34.375 17.312 1 26.95 126 THR B CA 1
ATOM 2318 C C . THR B 1 126 ? -51.562 35.844 17.328 1 26.95 126 THR B C 1
ATOM 2320 O O . THR B 1 126 ? -50.906 36.344 16.391 1 26.95 126 THR B O 1
ATOM 2323 N N . GLU B 1 127 ? -52.219 36.531 18.297 1 30.77 127 GLU B N 1
ATOM 2324 C CA . GLU B 1 127 ? -52.156 37.906 18.844 1 30.77 127 GLU B CA 1
ATOM 2325 C C . GLU B 1 127 ? -50.719 38.312 19.141 1 30.77 127 GLU B C 1
ATOM 2327 O O . GLU B 1 127 ? -49.938 37.531 19.672 1 30.77 127 GLU B O 1
ATOM 2332 N N . LYS B 1 128 ? -50.25 39.375 18.531 1 28.28 128 LYS B N 1
ATOM 2333 C CA . LYS B 1 128 ? -49.031 40.188 18.469 1 28.28 128 LYS B CA 1
ATOM 2334 C C . LYS B 1 128 ? -48.625 40.688 19.844 1 28.28 128 LYS B C 1
ATOM 2336 O O . LYS B 1 128 ? -49.156 41.656 20.359 1 28.28 128 LYS B O 1
ATOM 2341 N N . ARG B 1 129 ? -48.656 39.844 20.969 1 24.92 129 ARG B N 1
ATOM 2342 C CA . ARG B 1 129 ? -48.25 40.688 22.094 1 24.92 129 ARG B CA 1
ATOM 2343 C C . ARG B 1 129 ? -46.906 41.344 21.828 1 24.92 129 ARG B C 1
ATOM 2345 O O . ARG B 1 129 ? -46.125 40.844 21.031 1 24.92 129 ARG B O 1
ATOM 2352 N N . ASP B 1 130 ? -46.75 42.562 22.344 1 29.59 130 ASP B N 1
ATOM 2353 C CA . ASP B 1 130 ? -45.844 43.719 22.344 1 29.59 130 ASP B CA 1
ATOM 2354 C C . ASP B 1 130 ? -44.469 43.344 22.891 1 29.59 130 ASP B C 1
ATOM 2356 O O . ASP B 1 130 ? -43.688 44.219 23.25 1 29.59 130 ASP B O 1
ATOM 2360 N N . SER B 1 131 ? -44.188 42.062 23.156 1 27.81 131 SER B N 1
ATOM 2361 C CA . SER B 1 131 ? -43.031 42.031 24.062 1 27.81 131 SER B CA 1
ATOM 2362 C C . SER B 1 131 ? -41.812 42.656 23.438 1 27.81 131 SER B C 1
ATOM 2364 O O . SER B 1 131 ? -41.5 42.406 22.266 1 27.81 131 SER B O 1
ATOM 2366 N N . SER B 1 132 ? -41.375 43.781 23.953 1 28.27 132 SER B N 1
ATOM 2367 C CA . SER B 1 132 ? -40.25 44.688 23.719 1 28.27 132 SER B CA 1
ATOM 2368 C C . SER B 1 132 ? -38.938 43.969 23.703 1 28.27 132 SER B C 1
ATOM 2370 O O . SER B 1 132 ? -37.875 44.562 23.422 1 28.27 132 SER B O 1
ATOM 2372 N N . ASP B 1 133 ? -38.812 43 24.625 1 29.83 133 ASP B N 1
ATOM 2373 C CA . ASP B 1 133 ? -37.469 43.031 25.234 1 29.83 133 ASP B CA 1
ATOM 2374 C C . ASP B 1 133 ? -36.406 42.844 24.172 1 29.83 133 ASP B C 1
ATOM 2376 O O . ASP B 1 133 ? -36.656 42.344 23.078 1 29.83 133 ASP B O 1
ATOM 2380 N N . LYS B 1 134 ? -35.094 42.969 24.734 1 31.3 134 LYS B N 1
ATOM 2381 C CA . LYS B 1 134 ? -33.656 43.125 24.484 1 31.3 134 LYS B CA 1
ATOM 2382 C C . LYS B 1 134 ? -33.094 41.969 23.688 1 31.3 134 LYS B C 1
ATOM 2384 O O . LYS B 1 134 ? -33.25 40.812 24.078 1 31.3 134 LYS B O 1
ATOM 2389 N N . GLY B 1 135 ? -33.094 42.125 22.438 1 30.44 135 GLY B N 1
ATOM 2390 C CA . GLY B 1 135 ? -32.5 41.219 21.469 1 30.44 135 GLY B CA 1
ATOM 2391 C C . GLY B 1 135 ? -31.062 40.844 21.812 1 30.44 135 GLY B C 1
ATOM 2392 O O . GLY B 1 135 ? -30.156 41.656 21.75 1 30.44 135 GLY B O 1
ATOM 2393 N N . VAL B 1 136 ? -30.859 40.156 23.016 1 33.41 136 VAL B N 1
ATOM 2394 C CA . VAL B 1 136 ? -29.531 39.562 23.203 1 33.41 136 VAL B CA 1
ATOM 2395 C C . VAL B 1 136 ? -29.078 38.875 21.922 1 33.41 136 VAL B C 1
ATOM 2397 O O . VAL B 1 136 ? -29.797 38.031 21.391 1 33.41 136 VAL B O 1
ATOM 2400 N N . ILE B 1 137 ? -28.359 39.562 21.094 1 30.61 137 ILE B N 1
ATOM 2401 C CA . ILE B 1 137 ? -27.625 38.969 19.984 1 30.61 137 ILE B CA 1
ATOM 2402 C C . ILE B 1 137 ? -26.875 37.75 20.484 1 30.61 137 ILE B C 1
ATOM 2404 O O . ILE B 1 137 ? -26.109 37.812 21.438 1 30.61 137 ILE B O 1
ATOM 2408 N N . GLN B 1 138 ? -27.531 36.625 20.734 1 32.03 138 GLN B N 1
ATOM 2409 C CA . GLN B 1 138 ? -26.75 35.406 20.844 1 32.03 138 GLN B CA 1
ATOM 2410 C C . GLN B 1 138 ? -25.688 35.344 19.75 1 32.03 138 GLN B C 1
ATOM 2412 O O . GLN B 1 138 ? -26 35.469 18.562 1 32.03 138 GLN B O 1
ATOM 2417 N N . GLY B 1 139 ? -24.531 35.875 20.062 1 33.19 139 GLY B N 1
ATOM 2418 C CA . GLY B 1 139 ? -23.406 35.469 19.234 1 33.19 139 GLY B CA 1
ATOM 2419 C C . GLY B 1 139 ? -23.484 34.031 18.797 1 33.19 139 GLY B C 1
ATOM 2420 O O . GLY B 1 139 ? -23.609 33.125 19.625 1 33.19 139 GLY B O 1
ATOM 2421 N N . GLY B 1 140 ? -24.297 33.75 17.781 1 34.19 140 GLY B N 1
ATOM 2422 C CA . GLY B 1 140 ? -24.125 32.438 17.188 1 34.19 140 GLY B CA 1
ATOM 2423 C C . GLY B 1 140 ? -22.688 31.969 17.188 1 34.19 140 GLY B C 1
ATOM 2424 O O . GLY B 1 140 ? -21.828 32.531 16.516 1 34.19 140 GLY B O 1
ATOM 2425 N N . ASP B 1 141 ? -22.188 31.625 18.344 1 35.59 141 ASP B N 1
ATOM 2426 C CA . ASP B 1 141 ? -21.047 30.734 18.203 1 35.59 141 ASP B CA 1
ATOM 2427 C C . ASP B 1 141 ? -21.219 29.797 17 1 35.59 141 ASP B C 1
ATOM 2429 O O . ASP B 1 141 ? -22.125 28.953 17 1 35.59 141 ASP B O 1
ATOM 2433 N N . SER B 1 142 ? -21.156 30.312 15.836 1 37.53 142 SER B N 1
ATOM 2434 C CA . SER B 1 142 ? -20.844 29.328 14.812 1 37.53 142 SER B CA 1
ATOM 2435 C C . SER B 1 142 ? -19.984 28.203 15.367 1 37.53 142 SER B C 1
ATOM 2437 O O . SER B 1 142 ? -18.797 28.406 15.648 1 37.53 142 SER B O 1
ATOM 2439 N N . HIS B 1 143 ? -20.469 27.5 16.344 1 36.31 143 HIS B N 1
ATOM 2440 C CA . HIS B 1 143 ? -19.797 26.203 16.438 1 36.31 143 HIS B CA 1
ATOM 2441 C C . HIS B 1 143 ? -19.281 25.75 15.07 1 36.31 143 HIS B C 1
ATOM 2443 O O . HIS B 1 143 ? -20.078 25.422 14.18 1 36.31 143 HIS B O 1
ATOM 2449 N N . GLU B 1 144 ? -18.344 26.406 14.516 1 39.66 144 GLU B N 1
ATOM 2450 C CA . GLU B 1 144 ? -17.578 25.562 13.609 1 39.66 144 GLU B CA 1
ATOM 2451 C C . GLU B 1 144 ? -17.688 24.094 14.008 1 39.66 144 GLU B C 1
ATOM 2453 O O . GLU B 1 144 ? -17.078 23.656 14.984 1 39.66 144 GLU B O 1
ATOM 2458 N N . GLU B 1 145 ? -18.906 23.547 14.211 1 42.41 145 GLU B N 1
ATOM 2459 C CA . GLU B 1 145 ? -18.969 22.078 14.234 1 42.41 145 GLU B CA 1
ATOM 2460 C C . GLU B 1 145 ? -17.781 21.453 13.516 1 42.41 145 GLU B C 1
ATOM 2462 O O . GLU B 1 145 ? -17.578 21.672 12.32 1 42.41 145 GLU B O 1
ATOM 2467 N N . SER B 1 146 ? -16.688 21.484 14.078 1 46.34 146 SER B N 1
ATOM 2468 C CA . SER B 1 146 ? -15.523 20.734 13.602 1 46.34 146 SER B CA 1
ATOM 2469 C C . SER B 1 146 ? -15.938 19.484 12.844 1 46.34 146 SER B C 1
ATOM 2471 O O . SER B 1 146 ? -16.438 18.516 13.445 1 46.34 146 SER B O 1
ATOM 2473 N N . GLN B 1 147 ? -16.828 19.562 11.914 1 49.38 147 GLN B N 1
ATOM 2474 C CA . GLN B 1 147 ? -17.109 18.438 11.031 1 49.38 147 GLN B CA 1
ATOM 2475 C C . GLN B 1 147 ? -15.883 17.516 10.922 1 49.38 147 GLN B C 1
ATOM 2477 O O . GLN B 1 147 ? -14.859 17.906 10.367 1 49.38 147 GLN B O 1
ATOM 2482 N N . THR B 1 148 ? -15.57 16.875 11.969 1 59.72 148 THR B N 1
ATOM 2483 C CA . THR B 1 148 ? -14.484 15.891 11.938 1 59.72 148 THR B CA 1
ATOM 2484 C C . THR B 1 148 ? -14.602 15 10.703 1 59.72 148 THR B C 1
ATOM 2486 O O . THR B 1 148 ? -15.656 14.414 10.453 1 59.72 148 THR B O 1
ATOM 2489 N N . ASP B 1 149 ? -13.938 15.133 9.641 1 74.12 149 ASP B N 1
ATOM 2490 C CA . ASP B 1 149 ? -13.883 14.305 8.438 1 74.12 149 ASP B CA 1
ATOM 2491 C C . ASP B 1 149 ? -13.82 12.82 8.797 1 74.12 149 ASP B C 1
ATOM 2493 O O . ASP B 1 149 ? -13.086 12.43 9.703 1 74.12 149 ASP B O 1
ATOM 2497 N N . SER B 1 150 ? -14.891 12.133 8.375 1 89.31 150 SER B N 1
ATOM 2498 C CA . SER B 1 150 ? -14.805 10.68 8.422 1 89.31 150 SER B CA 1
ATOM 2499 C C . SER B 1 150 ? -13.711 10.164 7.488 1 89.31 150 SER B C 1
ATOM 2501 O O . SER B 1 150 ? -13.328 10.852 6.539 1 89.31 150 SER B O 1
ATOM 2503 N N . LEU B 1 151 ? -13.102 9.062 7.918 1 93.56 151 LEU B N 1
ATOM 2504 C CA . LEU B 1 151 ? -12.133 8.398 7.051 1 93.56 151 LEU B CA 1
ATOM 2505 C C . LEU B 1 151 ? -12.742 7.164 6.398 1 93.56 151 LEU B C 1
ATOM 2507 O O . LEU B 1 151 ? -13.359 6.34 7.078 1 93.56 151 LEU B O 1
ATOM 2511 N N . LEU B 1 152 ? -12.617 7.086 5.133 1 94.06 152 LEU B N 1
ATOM 2512 C CA . LEU B 1 152 ? -13.078 5.906 4.402 1 94.06 152 LEU B CA 1
ATOM 2513 C C . LEU B 1 152 ? -11.891 5.066 3.934 1 94.06 152 LEU B C 1
ATOM 2515 O O . LEU B 1 152 ? -10.914 5.602 3.406 1 94.06 152 LEU B O 1
ATOM 2519 N N . CYS B 1 153 ? -12 3.787 4.145 1 95.56 153 CYS B N 1
ATOM 2520 C CA . CYS B 1 153 ? -11.047 2.83 3.588 1 95.56 153 CYS B CA 1
ATOM 2521 C C . CYS B 1 153 ? -11.617 2.162 2.34 1 95.56 153 CYS B C 1
ATOM 2523 O O . CYS B 1 153 ? -12.719 1.617 2.369 1 95.56 153 CYS B O 1
ATOM 2525 N N . PHE B 1 154 ? -10.891 2.207 1.268 1 95.44 154 PHE B N 1
ATOM 2526 C CA . PHE B 1 154 ? -11.258 1.594 -0.001 1 95.44 154 PHE B CA 1
ATOM 2527 C C . PHE B 1 154 ? -10.406 0.362 -0.278 1 95.44 154 PHE B C 1
ATOM 2529 O O . PHE B 1 154 ? -9.18 0.412 -0.159 1 95.44 154 PHE B O 1
ATOM 2536 N N . VAL B 1 155 ? -11.031 -0.73 -0.586 1 96.94 155 VAL B N 1
ATOM 2537 C CA . VAL B 1 155 ? -10.375 -1.941 -1.066 1 96.94 155 VAL B CA 1
ATOM 2538 C C . VAL B 1 155 ? -10.875 -2.279 -2.469 1 96.94 155 VAL B C 1
ATOM 2540 O O . VAL B 1 155 ? -12.062 -2.521 -2.668 1 96.94 155 VAL B O 1
ATOM 2543 N N . PHE B 1 156 ? -10.023 -2.357 -3.418 1 97.25 156 PHE B N 1
ATOM 2544 C CA . PHE B 1 156 ? -10.445 -2.543 -4.801 1 97.25 156 PHE B CA 1
ATOM 2545 C C . PHE B 1 156 ? -9.773 -3.764 -5.414 1 97.25 156 PHE B C 1
ATOM 2547 O O . PHE B 1 156 ? -8.57 -3.951 -5.273 1 97.25 156 PHE B O 1
ATOM 2554 N N . GLY B 1 157 ? -10.492 -4.496 -6.094 1 97.56 157 GLY B N 1
ATOM 2555 C CA . GLY B 1 157 ? -10 -5.586 -6.922 1 97.56 157 GLY B CA 1
ATOM 2556 C C . GLY B 1 157 ? -9.5 -6.77 -6.113 1 97.56 157 GLY B C 1
ATOM 2557 O O . GLY B 1 157 ? -10.07 -7.098 -5.07 1 97.56 157 GLY B O 1
ATOM 2558 N N . GLY B 1 158 ? -8.438 -7.418 -6.715 1 97.62 158 GLY B N 1
ATOM 2559 C CA . GLY B 1 158 ? -7.895 -8.641 -6.137 1 97.62 158 GLY B CA 1
ATOM 2560 C C . GLY B 1 158 ? -8.453 -9.898 -6.777 1 97.62 158 GLY B C 1
ATOM 2561 O O . GLY B 1 158 ? -9.141 -9.828 -7.797 1 97.62 158 GLY B O 1
ATOM 2562 N N . MET B 1 159 ? -8.055 -10.984 -6.16 1 97.62 159 MET B N 1
ATOM 2563 C CA . MET B 1 159 ? -8.492 -12.281 -6.672 1 97.62 159 MET B CA 1
ATOM 2564 C C . MET B 1 159 ? -8.562 -13.312 -5.547 1 97.62 159 MET B C 1
ATOM 2566 O O . MET B 1 159 ? -7.961 -13.125 -4.492 1 97.62 159 MET B O 1
ATOM 2570 N N . ASN B 1 160 ? -9.359 -14.359 -5.832 1 97.75 160 ASN B N 1
ATOM 2571 C CA . ASN B 1 160 ? -9.281 -15.484 -4.906 1 97.75 160 ASN B CA 1
ATOM 2572 C C . ASN B 1 160 ? -8.18 -16.469 -5.305 1 97.75 160 ASN B C 1
ATOM 2574 O O . ASN B 1 160 ? -7.426 -16.203 -6.242 1 97.75 160 ASN B O 1
ATOM 2578 N N . THR B 1 161 ? -8.055 -17.516 -4.574 1 96.94 161 THR B N 1
ATOM 2579 C CA . THR B 1 161 ? -6.965 -18.469 -4.82 1 96.94 161 THR B CA 1
ATOM 2580 C C . THR B 1 161 ? -7.289 -19.359 -6.008 1 96.94 161 THR B C 1
ATOM 2582 O O . THR B 1 161 ? -6.414 -20.078 -6.512 1 96.94 161 THR B O 1
ATOM 2585 N N . GLU B 1 162 ? -8.484 -19.328 -6.5 1 95.69 162 GLU B N 1
ATOM 2586 C CA . GLU B 1 162 ? -8.906 -20.125 -7.648 1 95.69 162 GLU B CA 1
ATOM 2587 C C . GLU B 1 162 ? -8.711 -19.359 -8.953 1 95.69 162 GLU B C 1
ATOM 2589 O O . GLU B 1 162 ? -8.945 -19.906 -10.039 1 95.69 162 GLU B O 1
ATOM 2594 N N . GLY B 1 163 ? -8.414 -18.156 -8.844 1 92.75 163 GLY B N 1
ATOM 2595 C CA . GLY B 1 163 ? -8.102 -17.391 -10.039 1 92.75 163 GLY B CA 1
ATOM 2596 C C . GLY B 1 163 ? -9.219 -16.453 -10.461 1 92.75 163 GLY B C 1
ATOM 2597 O O . GLY B 1 163 ? -9.148 -15.836 -11.523 1 92.75 163 GLY B O 1
ATOM 2598 N N . GLU B 1 164 ? -10.281 -16.391 -9.648 1 96.12 164 GLU B N 1
ATOM 2599 C CA . GLU B 1 164 ? -11.336 -15.422 -9.938 1 96.12 164 GLU B CA 1
ATOM 2600 C C . GLU B 1 164 ? -10.891 -14 -9.594 1 96.12 164 GLU B C 1
ATOM 2602 O O . GLU B 1 164 ? -10.492 -13.727 -8.469 1 96.12 164 GLU B O 1
ATOM 2607 N N . ILE B 1 165 ? -10.961 -13.133 -10.602 1 96.88 165 ILE B N 1
ATOM 2608 C CA . ILE B 1 165 ? -10.547 -11.75 -10.422 1 96.88 165 ILE B CA 1
ATOM 2609 C C . ILE B 1 165 ? -11.773 -10.875 -10.133 1 96.88 165 ILE B C 1
ATOM 2611 O O . ILE B 1 165 ? -12.789 -10.977 -10.812 1 96.88 165 ILE B O 1
ATOM 2615 N N . TYR B 1 166 ? -11.633 -10.016 -9.141 1 97 166 TYR B N 1
ATOM 2616 C CA . TYR B 1 166 ? -12.742 -9.164 -8.719 1 97 166 TYR B CA 1
ATOM 2617 C C . TYR B 1 166 ? -12.602 -7.762 -9.305 1 97 166 TYR B C 1
ATOM 2619 O O . TYR B 1 166 ? -11.484 -7.242 -9.422 1 97 166 TYR B O 1
ATOM 2627 N N . ASN B 1 167 ? -13.68 -7.117 -9.57 1 94.69 167 ASN B N 1
ATOM 2628 C CA . ASN B 1 167 ? -13.695 -5.754 -10.086 1 94.69 167 ASN B CA 1
ATOM 2629 C C . ASN B 1 167 ? -14.578 -4.84 -9.234 1 94.69 167 ASN B C 1
ATOM 2631 O O . ASN B 1 167 ? -15.086 -3.832 -9.727 1 94.69 167 ASN B O 1
ATOM 2635 N N . ASP B 1 168 ? -14.781 -5.133 -8.031 1 94.56 168 ASP B N 1
ATOM 2636 C CA . ASP B 1 168 ? -15.602 -4.344 -7.113 1 94.56 168 ASP B CA 1
ATOM 2637 C C . ASP B 1 168 ? -14.734 -3.543 -6.152 1 94.56 168 ASP B C 1
ATOM 2639 O O . ASP B 1 168 ? -13.516 -3.748 -6.086 1 94.56 168 ASP B O 1
ATOM 2643 N N . CYS B 1 169 ? -15.352 -2.602 -5.48 1 94 169 CYS B N 1
ATOM 2644 C CA . CYS B 1 169 ? -14.711 -1.771 -4.461 1 94 169 CYS B CA 1
ATOM 2645 C C . CYS B 1 169 ? -15.477 -1.85 -3.143 1 94 169 CYS B C 1
ATOM 2647 O O . CYS B 1 169 ? -16.672 -1.552 -3.09 1 94 169 CYS B O 1
ATOM 2649 N N . ILE B 1 170 ? -14.727 -2.232 -2.133 1 93.62 170 ILE B N 1
ATOM 2650 C CA . ILE B 1 170 ? -15.266 -2.252 -0.777 1 93.62 170 ILE B CA 1
ATOM 2651 C C . ILE B 1 170 ? -14.938 -0.938 -0.072 1 93.62 170 ILE B C 1
ATOM 2653 O O . ILE B 1 170 ? -13.805 -0.451 -0.15 1 93.62 170 ILE B O 1
ATOM 2657 N N . VAL B 1 171 ? -15.961 -0.37 0.574 1 92.81 171 VAL B N 1
ATOM 2658 C CA . VAL B 1 171 ? -15.758 0.875 1.307 1 92.81 171 VAL B CA 1
ATOM 2659 C C . VAL B 1 171 ? -16.25 0.716 2.742 1 92.81 171 VAL B C 1
ATOM 2661 O O . VAL B 1 171 ? -17.344 0.19 2.975 1 92.81 171 VAL B O 1
ATOM 2664 N N . THR B 1 172 ? -15.445 1.114 3.652 1 93 172 THR B N 1
ATOM 2665 C CA . THR B 1 172 ? -15.859 1.09 5.051 1 93 172 THR B CA 1
ATOM 2666 C C . THR B 1 172 ? -15.328 2.312 5.793 1 93 172 THR B C 1
ATOM 2668 O O . THR B 1 172 ? -14.25 2.816 5.48 1 93 172 THR B O 1
ATOM 2671 N N . VAL B 1 173 ? -16.094 2.75 6.793 1 92.19 173 VAL B N 1
ATOM 2672 C CA . VAL B 1 173 ? -15.656 3.854 7.645 1 92.19 173 VAL B CA 1
ATOM 2673 C C . VAL B 1 173 ? -14.609 3.357 8.641 1 92.19 173 VAL B C 1
ATOM 2675 O O . VAL B 1 173 ? -14.766 2.279 9.227 1 92.19 173 VAL B O 1
ATOM 2678 N N . VAL B 1 174 ? -13.602 4.141 8.812 1 92 174 VAL B N 1
ATOM 2679 C CA . VAL B 1 174 ? -12.578 3.775 9.789 1 92 174 VAL B CA 1
ATOM 2680 C C . VAL B 1 174 ? -12.305 4.949 10.727 1 92 174 VAL B C 1
ATOM 2682 O O . VAL B 1 174 ? -12.805 6.059 10.5 1 92 174 VAL B O 1
ATOM 2685 N N . ASP B 1 175 ? -11.539 4.68 11.836 1 86.06 175 ASP B N 1
ATOM 2686 C CA . ASP B 1 175 ? -11.273 5.68 12.867 1 86.06 175 ASP B CA 1
ATOM 2687 C C . ASP B 1 175 ? -9.984 6.441 12.57 1 86.06 175 ASP B C 1
ATOM 2689 O O . ASP B 1 175 ? -9.039 5.875 12.016 1 86.06 175 ASP B O 1
#

InterPro domains:
  IPR015915 Kelch-type beta-propeller [G3DSA:2.120.10.80] (1-129)
  IPR015915 Kelch-type beta-propeller [SSF117281] (2-104)
  IPR052124 Rab9 effector with kelch motifs [PTHR46647] (1-175)

pLDDT: mean 81.8, std 25.57, range [23.69, 98.81]

Solvent-accessible surface area (backbone atoms only — not comparable to full-atom values): 20276 Å² total; per-residue (Å²): 76,39,52,54,78,56,28,41,37,39,61,41,29,69,55,93,91,44,61,30,55,56,41,36,37,31,36,67,90,75,67,46,78,40,80,59,82,58,45,71,53,68,69,74,42,24,28,55,48,44,58,46,67,46,93,62,32,38,35,39,39,37,3,32,44,100,88,38,40,29,57,52,39,36,38,33,34,64,89,77,35,33,28,38,71,58,81,69,87,82,66,79,60,74,35,22,23,68,46,37,56,40,63,38,70,36,78,62,70,72,70,64,73,68,67,76,66,74,62,74,75,68,80,69,78,73,79,81,73,80,80,76,79,81,77,71,74,71,74,70,68,69,65,71,66,71,72,68,58,42,33,36,36,39,38,36,43,21,23,35,81,86,68,53,73,46,88,54,72,48,74,45,82,51,124,78,39,53,55,78,57,29,41,38,40,61,41,28,69,56,94,93,44,63,31,54,56,41,35,36,34,34,67,90,76,68,48,78,40,81,61,80,59,45,72,52,67,71,74,42,24,29,56,49,42,59,48,65,45,93,62,32,37,37,38,39,39,2,31,44,98,89,39,40,29,58,54,38,35,38,34,33,63,89,76,35,33,27,38,71,58,81,71,90,83,68,81,61,74,36,21,24,67,45,36,58,38,62,36,70,36,78,64,69,72,70,64,72,68,67,76,67,73,63,73,77,68,81,70,75,78,77,82,73,75,82,74,77,81,78,71,73,69,73,70,70,69,63,70,65,72,73,68,58,42,33,35,36,40,38,36,44,21,24,35,83,85,67,54,73,46,87,54,70,47,76,46,81,52,124

Organism: Rousettus aegyptiacus (NCBI:txid9407)